Protein AF-X6K241-F1 (afdb_monomer)

Solvent-accessible surface area (backbone atoms only — not comparable to full-atom values): 13324 Å² total; per-residue (Å²): 87,61,68,58,35,53,50,29,40,76,67,72,74,45,87,64,52,50,67,56,51,49,54,49,55,46,63,34,21,70,58,50,37,53,53,50,51,60,72,64,66,75,78,93,76,79,52,72,82,76,66,56,39,31,44,49,51,72,45,79,40,79,59,76,88,65,69,98,81,67,74,36,34,28,41,39,38,31,35,30,54,61,74,72,31,58,82,42,47,44,48,42,49,66,87,60,78,81,52,74,57,72,60,85,75,52,65,61,25,36,38,36,34,51,49,80,45,44,41,49,69,41,51,46,54,34,44,76,52,43,23,44,80,48,54,40,84,51,83,84,66,51,57,45,18,35,93,87,68,46,83,42,61,62,54,63,50,54,71,67,51,83,54,62,65,42,75,45,74,31,23,35,51,42,98,71,76,77,55,41,85,45,74,46,76,37,62,57,64,54,71,70,58,43,52,51,52,52,52,52,53,64,59,54,59,77,77,53,98,66,92,76,71,89,71,71,79,80,63,67,85,61,75,67,53,120

Sequence (226 aa):
MRGVVAWAAASGIADISDVALLGRLRNAGPWLQQLIGHLLKREDAGLAKGRLIRILDATAVAKAGAYENNGPWRMHCAFELEREQFDFLEITDQSEAELIDRVPVVPGEIRIGDRAYLQAERIAKVMAQGGDVVVRASWKNARWLDANGRAFDLIGYLANCREEVCETPARLALKKGEPVNMRLIALRKSEAAAQEARRKISQGQGQQGSTADADCGRLRPACDLA

pLDDT: mean 80.89, std 19.18, range [27.7, 97.25]

Mean predicted aligned error: 10.54 Å

Structure (mmCIF, N/CA/C/O backbone):
data_AF-X6K241-F1
#
_entry.id   AF-X6K241-F1
#
loop_
_atom_site.group_PDB
_atom_site.id
_atom_site.type_symbol
_atom_site.label_atom_id
_atom_site.label_alt_id
_atom_site.label_comp_id
_atom_site.label_asym_id
_atom_site.label_entity_id
_atom_site.label_seq_id
_atom_site.pdbx_PDB_ins_code
_atom_site.Cartn_x
_atom_site.Cartn_y
_atom_site.Cartn_z
_atom_site.occupancy
_atom_site.B_iso_or_equiv
_atom_site.auth_seq_id
_atom_site.auth_comp_id
_atom_site.auth_asym_id
_atom_site.auth_atom_id
_atom_site.pdbx_PDB_model_num
ATOM 1 N N . MET A 1 1 ? 23.756 4.828 -16.640 1.00 80.19 1 MET A N 1
ATOM 2 C CA . MET A 1 1 ? 23.269 4.136 -17.860 1.00 80.19 1 MET A CA 1
ATOM 3 C C . MET A 1 1 ? 24.312 4.106 -18.972 1.00 80.19 1 MET A C 1
ATOM 5 O O . MET A 1 1 ? 24.668 3.007 -19.363 1.00 80.19 1 MET A O 1
ATOM 9 N N . ARG A 1 2 ? 24.872 5.242 -19.426 1.00 82.88 2 ARG A N 1
ATOM 10 C CA . ARG A 1 2 ? 25.902 5.268 -20.494 1.00 82.88 2 ARG A CA 1
ATOM 11 C C . ARG A 1 2 ? 27.091 4.329 -20.263 1.00 82.88 2 ARG A C 1
ATOM 13 O O . ARG A 1 2 ? 27.443 3.579 -21.160 1.00 82.88 2 ARG A O 1
ATOM 20 N N . GLY A 1 3 ? 27.652 4.313 -19.050 1.00 85.38 3 GLY A N 1
ATOM 21 C CA . GLY A 1 3 ? 28.747 3.393 -18.710 1.00 85.38 3 GLY A CA 1
ATOM 22 C C . GLY A 1 3 ? 28.365 1.911 -18.826 1.00 85.38 3 GLY A C 1
ATOM 23 O O . GLY A 1 3 ? 29.156 1.120 -19.318 1.00 85.38 3 GLY A O 1
ATOM 24 N N . VAL A 1 4 ? 27.132 1.546 -18.450 1.00 86.94 4 VAL A N 1
ATOM 25 C CA . VAL A 1 4 ? 26.622 0.164 -18.554 1.00 86.94 4 VAL A CA 1
ATOM 26 C C . VAL A 1 4 ? 26.471 -0.252 -20.015 1.00 86.94 4 VAL A C 1
ATOM 28 O O . VAL A 1 4 ? 26.870 -1.350 -20.378 1.00 86.94 4 VAL A O 1
ATOM 31 N N . VAL A 1 5 ? 25.936 0.638 -20.855 1.00 90.81 5 VAL A N 1
ATOM 32 C CA . VAL A 1 5 ? 25.814 0.407 -22.301 1.00 90.81 5 VAL A CA 1
ATOM 33 C C . VAL A 1 5 ? 27.185 0.242 -22.955 1.00 90.81 5 VAL A C 1
ATOM 35 O O . VAL A 1 5 ? 27.399 -0.725 -23.677 1.00 90.81 5 VAL A O 1
ATOM 38 N N . ALA A 1 6 ? 28.127 1.146 -22.668 1.00 89.62 6 ALA A N 1
ATOM 39 C CA . ALA A 1 6 ? 29.477 1.078 -23.224 1.00 89.62 6 ALA A CA 1
ATOM 40 C C . ALA A 1 6 ? 30.195 -0.216 -22.813 1.00 89.62 6 ALA A C 1
ATOM 42 O O . ALA A 1 6 ? 30.820 -0.870 -23.645 1.00 89.62 6 ALA A O 1
ATOM 43 N N . TRP A 1 7 ? 30.058 -0.617 -21.546 1.00 91.44 7 TRP A N 1
ATOM 44 C CA . TRP A 1 7 ? 30.595 -1.882 -21.052 1.00 91.44 7 TRP A CA 1
ATOM 45 C C . TRP A 1 7 ? 29.944 -3.099 -21.724 1.00 91.44 7 TRP A C 1
ATOM 47 O O . TRP A 1 7 ? 30.657 -4.016 -22.131 1.00 91.44 7 TRP A O 1
ATOM 57 N N . ALA A 1 8 ? 28.615 -3.108 -21.880 1.00 92.06 8 ALA A N 1
ATOM 58 C CA . ALA A 1 8 ? 27.892 -4.208 -22.519 1.00 92.06 8 ALA A CA 1
ATOM 59 C C . ALA A 1 8 ? 28.285 -4.379 -23.994 1.00 92.06 8 ALA A C 1
ATOM 61 O O . ALA A 1 8 ? 28.465 -5.514 -24.438 1.00 92.06 8 ALA A O 1
ATOM 62 N N . ALA A 1 9 ? 28.483 -3.271 -24.718 1.00 93.31 9 ALA A N 1
ATOM 63 C CA . ALA A 1 9 ? 28.948 -3.284 -26.102 1.00 93.31 9 ALA A CA 1
ATOM 64 C C . ALA A 1 9 ? 30.397 -3.784 -26.200 1.00 93.31 9 ALA A C 1
ATOM 66 O O . ALA A 1 9 ? 30.681 -4.706 -26.961 1.00 93.31 9 ALA A O 1
ATOM 67 N N . ALA A 1 10 ? 31.303 -3.249 -25.370 1.00 94.19 10 ALA A N 1
ATOM 68 C CA . ALA A 1 10 ? 32.701 -3.685 -25.322 1.00 94.19 10 ALA A CA 1
ATOM 69 C C . ALA A 1 10 ? 32.856 -5.163 -24.918 1.00 94.19 10 ALA A C 1
ATOM 71 O O . ALA A 1 10 ? 33.789 -5.828 -25.358 1.00 94.19 10 ALA A O 1
ATOM 72 N N . SER A 1 11 ? 31.931 -5.683 -24.107 1.00 95.12 11 SER A N 1
ATOM 73 C CA . SER A 1 11 ? 31.907 -7.088 -23.675 1.00 95.12 11 SER A CA 1
ATOM 74 C C . SER A 1 11 ? 31.166 -8.015 -24.648 1.00 95.12 11 SER A C 1
ATOM 76 O O . SER A 1 11 ? 31.042 -9.204 -24.365 1.00 95.12 11 SER A O 1
ATOM 78 N N . GLY A 1 12 ? 30.628 -7.499 -25.761 1.00 94.62 12 GLY A N 1
ATOM 79 C CA . GLY A 1 12 ? 29.867 -8.289 -26.737 1.00 94.62 12 GLY A CA 1
ATOM 80 C C . GLY A 1 12 ? 28.521 -8.821 -26.225 1.00 94.62 12 GLY A C 1
ATOM 81 O O . GLY A 1 12 ? 27.966 -9.739 -26.820 1.00 94.62 12 GLY A O 1
ATOM 82 N N . ILE A 1 13 ? 27.991 -8.271 -25.126 1.00 94.44 13 ILE A N 1
ATOM 83 C CA . ILE A 1 13 ? 26.728 -8.711 -24.509 1.00 94.44 13 ILE A CA 1
ATOM 84 C C . ILE A 1 13 ? 25.530 -8.121 -25.257 1.00 94.44 13 ILE A C 1
ATOM 86 O O . ILE A 1 13 ? 24.561 -8.824 -25.537 1.00 94.44 13 ILE A O 1
ATOM 90 N N . ALA A 1 14 ? 25.568 -6.816 -25.538 1.00 93.06 14 ALA A N 1
ATOM 91 C CA . ALA A 1 14 ? 24.508 -6.108 -26.249 1.00 93.06 14 ALA A CA 1
ATOM 92 C C . ALA A 1 14 ? 25.003 -4.757 -26.781 1.00 93.06 14 ALA A C 1
ATOM 94 O O . ALA A 1 14 ? 25.754 -4.066 -26.097 1.00 93.06 14 ALA A O 1
ATOM 95 N N . ASP A 1 15 ? 24.493 -4.350 -27.943 1.00 94.56 15 ASP A N 1
ATOM 96 C CA . ASP A 1 15 ? 24.642 -2.997 -28.489 1.00 94.56 15 ASP A CA 1
ATOM 97 C C . ASP A 1 15 ? 23.266 -2.310 -28.515 1.00 94.56 15 ASP A C 1
ATOM 99 O O . ASP A 1 15 ? 22.399 -2.635 -29.328 1.00 94.56 15 ASP A O 1
ATOM 103 N N . ILE A 1 16 ? 23.010 -1.443 -27.531 1.00 94.25 16 ILE A N 1
ATOM 104 C CA . ILE A 1 16 ? 21.721 -0.762 -27.322 1.00 94.25 16 ILE A CA 1
ATOM 105 C C . ILE A 1 16 ? 21.952 0.668 -26.840 1.00 94.25 16 ILE A C 1
ATOM 107 O O . ILE A 1 16 ? 22.920 0.932 -26.144 1.00 94.25 16 ILE A O 1
ATOM 111 N N . SER A 1 17 ? 21.040 1.599 -27.122 1.00 92.88 17 SER A N 1
ATOM 112 C CA . SER A 1 17 ? 21.152 2.963 -26.583 1.00 92.88 17 SER A CA 1
ATOM 113 C C . SER A 1 17 ? 20.865 3.030 -25.075 1.00 92.88 17 SER A C 1
ATOM 115 O O . SER A 1 17 ? 20.200 2.164 -24.499 1.00 92.88 17 SER A O 1
ATOM 117 N N . ASP A 1 18 ? 21.321 4.100 -24.417 1.00 87.75 18 ASP A N 1
ATOM 118 C CA . ASP A 1 18 ? 21.024 4.359 -23.001 1.00 87.75 18 ASP A CA 1
ATOM 119 C C . ASP A 1 18 ? 19.521 4.555 -22.741 1.00 87.75 18 ASP A C 1
ATOM 121 O O . ASP A 1 18 ? 19.009 4.073 -21.727 1.00 87.75 18 ASP A O 1
ATOM 125 N N . VAL A 1 19 ? 18.801 5.177 -23.679 1.00 90.56 19 VAL A N 1
ATOM 126 C CA . VAL A 1 19 ? 17.334 5.300 -23.662 1.00 90.56 19 VAL A CA 1
ATOM 127 C C . VAL A 1 19 ? 16.657 3.933 -23.796 1.00 90.56 19 VAL A C 1
ATOM 129 O O . VAL A 1 19 ? 15.720 3.643 -23.052 1.00 90.56 19 VAL A O 1
ATOM 132 N N . ALA A 1 20 ? 17.143 3.062 -24.687 1.00 92.12 20 ALA A N 1
ATOM 133 C CA . ALA A 1 20 ? 16.598 1.713 -24.842 1.00 92.12 20 ALA A CA 1
ATOM 134 C C . ALA A 1 20 ? 16.826 0.860 -23.584 1.00 92.12 20 ALA A C 1
ATOM 136 O O . ALA A 1 20 ? 15.911 0.163 -23.139 1.00 92.12 20 ALA A O 1
ATOM 137 N N . LEU A 1 21 ? 18.010 0.951 -22.966 1.00 90.56 21 LEU A N 1
ATOM 138 C CA . LEU A 1 21 ? 18.295 0.278 -21.697 1.00 90.56 21 LEU A CA 1
ATOM 139 C C . LEU A 1 21 ? 17.394 0.799 -20.568 1.00 90.56 21 LEU A C 1
ATOM 141 O O . LEU A 1 21 ? 16.869 0.003 -19.792 1.00 90.56 21 LEU A O 1
ATOM 145 N N . LEU A 1 22 ? 17.180 2.116 -20.481 1.00 88.44 22 LEU A N 1
ATOM 146 C CA . LEU A 1 22 ? 16.265 2.705 -19.500 1.00 88.44 22 LEU A CA 1
ATOM 147 C C . LEU A 1 22 ? 14.825 2.217 -19.699 1.00 88.44 22 LEU A C 1
ATOM 149 O O . LEU A 1 22 ? 14.163 1.855 -18.726 1.00 88.44 22 LEU A O 1
ATOM 153 N N . GLY A 1 23 ? 14.355 2.177 -20.947 1.00 89.88 23 GLY A N 1
ATOM 154 C CA . GLY A 1 23 ? 13.045 1.629 -21.289 1.00 89.88 23 GLY A CA 1
ATOM 155 C C . GLY A 1 23 ? 12.907 0.175 -20.841 1.00 89.88 23 GLY A C 1
ATOM 156 O O . GLY A 1 23 ? 11.916 -0.177 -20.208 1.00 89.88 23 GLY A O 1
ATOM 157 N N . ARG A 1 24 ? 13.923 -0.661 -21.083 1.00 91.81 24 ARG A N 1
ATOM 158 C CA . ARG A 1 24 ? 13.931 -2.057 -20.615 1.00 91.81 24 ARG A CA 1
ATOM 159 C C . ARG A 1 24 ? 13.927 -2.164 -19.093 1.00 91.81 24 ARG A C 1
ATOM 161 O O . ARG A 1 24 ? 13.157 -2.953 -18.567 1.00 91.81 24 ARG A O 1
ATOM 168 N N . LEU A 1 25 ? 14.725 -1.354 -18.392 1.00 89.25 25 LEU A N 1
ATOM 169 C CA . LEU A 1 25 ? 14.770 -1.346 -16.926 1.00 89.25 25 LEU A CA 1
ATOM 170 C C . LEU A 1 25 ? 13.404 -0.994 -16.321 1.00 89.25 25 LEU A C 1
ATOM 172 O O . LEU A 1 25 ? 12.926 -1.705 -15.445 1.00 89.25 25 LEU A O 1
ATOM 176 N N . ARG A 1 26 ? 12.748 0.062 -16.816 1.00 87.88 26 ARG A N 1
ATOM 177 C CA . ARG A 1 26 ? 11.410 0.467 -16.342 1.00 87.88 26 ARG A CA 1
ATOM 178 C C . ARG A 1 26 ? 10.346 -0.609 -16.577 1.00 87.88 26 ARG A C 1
ATOM 180 O O . ARG A 1 26 ? 9.418 -0.723 -15.790 1.00 87.88 26 ARG A O 1
ATOM 187 N N . ASN A 1 27 ? 10.516 -1.426 -17.616 1.00 90.50 27 ASN A N 1
ATOM 188 C CA . ASN A 1 27 ? 9.618 -2.532 -17.951 1.00 90.50 27 ASN A CA 1
ATOM 189 C C . ASN A 1 27 ? 10.115 -3.899 -17.441 1.00 90.50 27 ASN A C 1
ATOM 191 O O . ASN A 1 27 ? 9.561 -4.931 -17.813 1.00 90.50 27 ASN A O 1
ATOM 195 N N . ALA A 1 28 ? 11.149 -3.936 -16.593 1.00 91.06 28 ALA A N 1
ATOM 196 C CA . ALA A 1 28 ? 11.727 -5.186 -16.101 1.00 91.06 28 ALA A CA 1
ATOM 197 C C . ALA A 1 28 ? 10.892 -5.855 -14.996 1.00 91.06 28 ALA A C 1
ATOM 199 O O . ALA A 1 28 ? 11.215 -6.972 -14.604 1.00 91.06 28 ALA A O 1
ATOM 200 N N . GLY A 1 29 ? 9.832 -5.204 -14.501 1.00 88.56 29 GLY A N 1
ATOM 201 C CA . GLY A 1 29 ? 8.986 -5.685 -13.403 1.00 88.56 29 GLY A CA 1
ATOM 202 C C . GLY A 1 29 ? 8.527 -7.141 -13.554 1.00 88.56 29 GLY A C 1
ATOM 203 O O . GLY A 1 29 ? 8.900 -7.965 -12.718 1.00 88.56 29 GLY A O 1
ATOM 204 N N . PRO A 1 30 ? 7.817 -7.504 -14.641 1.00 89.06 30 PRO A N 1
ATOM 205 C CA . PRO A 1 30 ? 7.387 -8.885 -14.871 1.00 89.06 30 PRO A CA 1
ATOM 206 C C . PRO A 1 30 ? 8.548 -9.886 -14.946 1.00 89.06 30 PRO A C 1
ATOM 208 O O . PRO A 1 30 ? 8.436 -11.008 -14.463 1.00 89.06 30 PRO A O 1
ATOM 211 N N . TRP A 1 31 ? 9.689 -9.491 -15.520 1.00 91.50 31 TRP A N 1
ATOM 212 C CA . TRP A 1 31 ? 10.869 -10.357 -15.588 1.00 91.50 31 TRP A CA 1
ATOM 213 C C . TRP A 1 31 ? 11.500 -10.579 -14.204 1.00 91.50 31 TRP A C 1
ATOM 215 O O . TRP A 1 31 ? 11.816 -11.714 -13.850 1.00 91.50 31 TRP A O 1
ATOM 225 N N . LEU A 1 32 ? 11.628 -9.524 -13.393 1.00 90.31 32 LEU A N 1
ATOM 226 C CA . LEU A 1 32 ? 12.114 -9.620 -12.014 1.00 90.31 32 LEU A CA 1
ATOM 227 C C . LEU A 1 32 ? 11.189 -10.467 -11.146 1.00 90.31 32 LEU A C 1
ATOM 229 O O . LEU A 1 32 ? 11.672 -11.251 -10.335 1.00 90.31 32 LEU A O 1
ATOM 233 N N . GLN A 1 33 ? 9.879 -10.348 -11.346 1.00 86.88 33 GLN A N 1
ATOM 234 C CA . GLN A 1 33 ? 8.880 -11.148 -10.646 1.00 86.88 33 GLN A CA 1
ATOM 235 C C . GLN A 1 33 ? 9.127 -12.644 -10.865 1.00 86.88 33 GLN A C 1
ATOM 237 O O . GLN A 1 33 ? 9.213 -13.408 -9.905 1.00 86.88 33 GLN A O 1
ATOM 242 N N . GLN A 1 34 ? 9.318 -13.046 -12.126 1.00 86.31 34 GLN A N 1
ATOM 243 C CA . GLN A 1 34 ? 9.623 -14.430 -12.496 1.00 86.31 34 GLN A CA 1
ATOM 244 C C . GLN A 1 34 ? 10.976 -14.888 -11.940 1.00 86.31 34 GLN A C 1
ATOM 246 O O . GLN A 1 34 ? 11.080 -15.991 -11.406 1.00 86.31 34 GLN A O 1
ATOM 251 N N . LEU A 1 35 ? 12.009 -14.043 -12.024 1.00 89.81 35 LEU A N 1
ATOM 252 C CA . LEU A 1 35 ? 13.339 -14.360 -11.501 1.00 89.81 35 LEU A CA 1
ATOM 253 C C . LEU A 1 35 ? 13.313 -14.577 -9.984 1.00 89.81 35 LEU A C 1
ATOM 255 O O . LEU A 1 35 ? 13.857 -15.566 -9.500 1.00 89.81 35 LEU A O 1
ATOM 259 N N . ILE A 1 36 ? 12.675 -13.673 -9.237 1.00 86.50 36 ILE A N 1
ATOM 260 C CA . ILE A 1 36 ? 12.559 -13.775 -7.779 1.00 86.50 36 ILE A CA 1
ATOM 261 C C . ILE A 1 36 ? 11.729 -15.004 -7.405 1.00 86.50 36 ILE A C 1
ATOM 263 O O . ILE A 1 36 ? 12.164 -15.775 -6.554 1.00 86.50 36 ILE A O 1
ATOM 267 N N . GLY A 1 37 ? 10.599 -15.239 -8.080 1.00 81.19 37 GLY A N 1
ATOM 268 C CA . GLY A 1 37 ? 9.798 -16.448 -7.881 1.00 81.19 37 GLY A CA 1
ATOM 269 C C . GLY A 1 37 ? 10.610 -17.728 -8.107 1.00 81.19 37 GLY A C 1
ATOM 270 O O . GLY A 1 37 ? 10.563 -18.646 -7.291 1.00 81.19 37 GLY A O 1
ATOM 271 N N . HIS A 1 38 ? 11.439 -17.764 -9.156 1.00 84.00 38 HIS A N 1
ATOM 272 C CA . HIS A 1 38 ? 12.328 -18.896 -9.417 1.00 84.00 38 HIS A CA 1
ATOM 273 C C . HIS A 1 38 ? 13.415 -19.061 -8.349 1.00 84.00 38 HIS A C 1
ATOM 275 O O . HIS A 1 38 ? 13.721 -20.189 -7.973 1.00 84.00 38 HIS A O 1
ATOM 281 N N . LEU A 1 39 ? 14.020 -17.971 -7.869 1.00 86.75 39 LEU A N 1
ATOM 282 C CA . LEU A 1 39 ? 15.076 -18.018 -6.851 1.00 86.75 39 LEU A CA 1
ATOM 283 C C . LEU A 1 39 ? 14.547 -18.430 -5.479 1.00 86.75 39 LEU A C 1
ATOM 285 O O . LEU A 1 39 ? 15.245 -19.127 -4.745 1.00 86.75 39 LEU A O 1
ATOM 289 N N . LEU A 1 40 ? 13.327 -18.012 -5.143 1.00 79.81 40 LEU A N 1
ATOM 290 C CA . LEU A 1 40 ? 12.725 -18.306 -3.851 1.00 79.81 40 LEU A CA 1
ATOM 291 C C . LEU A 1 40 ? 12.258 -19.761 -3.718 1.00 79.81 40 LEU A C 1
ATOM 293 O O . LEU A 1 40 ? 12.001 -20.141 -2.584 1.00 79.81 40 LEU A O 1
ATOM 297 N N . LYS A 1 41 ? 12.200 -20.553 -4.813 1.00 65.94 41 LYS A N 1
ATOM 298 C CA . LYS A 1 41 ? 11.864 -22.000 -4.872 1.00 65.94 41 LYS A CA 1
ATOM 299 C C . LYS A 1 41 ? 11.103 -22.497 -3.635 1.00 65.94 41 LYS A C 1
ATOM 301 O O . LYS A 1 41 ? 11.729 -23.004 -2.704 1.00 65.94 41 LYS A O 1
ATOM 306 N N . ARG A 1 42 ? 9.774 -22.375 -3.612 1.00 62.56 42 ARG A N 1
ATOM 307 C CA . ARG A 1 42 ? 8.981 -22.824 -2.456 1.00 62.56 42 ARG A CA 1
ATOM 308 C C . ARG A 1 42 ? 8.062 -23.984 -2.795 1.00 62.56 42 ARG A C 1
ATOM 310 O O . ARG A 1 42 ? 7.484 -24.038 -3.874 1.00 62.56 42 ARG A O 1
ATOM 317 N N . GLU A 1 43 ? 8.005 -24.917 -1.851 1.00 59.41 43 GLU A N 1
ATOM 318 C CA . GLU A 1 43 ? 7.080 -26.046 -1.819 1.00 59.41 43 GLU A CA 1
ATOM 319 C C . GLU A 1 43 ? 5.654 -25.533 -1.557 1.00 59.41 43 GLU A C 1
ATOM 321 O O . GLU A 1 43 ? 5.475 -24.598 -0.778 1.00 59.41 43 GLU A O 1
ATOM 326 N N . ASP A 1 44 ? 4.644 -26.164 -2.169 1.00 56.84 44 ASP A N 1
ATOM 327 C CA . ASP A 1 44 ? 3.208 -25.802 -2.129 1.00 56.84 44 ASP A CA 1
ATOM 328 C C . ASP A 1 44 ? 2.539 -25.925 -0.732 1.00 56.84 44 ASP A C 1
ATOM 330 O O . ASP A 1 44 ? 1.321 -26.097 -0.600 1.00 56.84 44 ASP A O 1
ATOM 334 N N . ALA A 1 45 ? 3.314 -25.896 0.350 1.00 55.75 45 ALA A N 1
ATOM 335 C CA . ALA A 1 45 ? 2.841 -26.196 1.688 1.00 55.75 45 ALA A CA 1
ATOM 336 C C . ALA A 1 45 ? 2.202 -24.974 2.373 1.00 55.75 45 ALA A C 1
ATOM 338 O O . ALA A 1 45 ? 2.866 -24.171 3.020 1.00 55.75 45 ALA A O 1
ATOM 339 N N . GLY A 1 46 ? 0.867 -24.931 2.317 1.00 60.94 46 GLY A N 1
ATOM 340 C CA . GLY A 1 46 ? 0.030 -24.521 3.450 1.00 60.94 46 GLY A CA 1
ATOM 341 C C . GLY A 1 46 ? 0.015 -23.035 3.798 1.00 60.94 46 GLY A C 1
ATOM 342 O O . GLY A 1 46 ? 0.275 -22.676 4.944 1.00 60.94 46 GLY A O 1
ATOM 343 N N . LEU A 1 47 ? -0.361 -22.183 2.847 1.00 63.06 47 LEU A N 1
ATOM 344 C CA . LEU A 1 47 ? -0.564 -20.757 3.103 1.00 63.06 47 LEU A CA 1
ATOM 345 C C . LEU A 1 47 ? -2.015 -20.428 3.469 1.00 63.06 47 LEU A C 1
ATOM 347 O O . LEU A 1 47 ? -2.931 -21.240 3.304 1.00 63.06 47 LEU A O 1
ATOM 351 N N . ALA A 1 48 ? -2.203 -19.234 4.038 1.00 61.22 48 ALA A N 1
ATOM 352 C CA . ALA A 1 48 ? -3.496 -18.734 4.481 1.00 61.22 48 ALA A CA 1
ATOM 353 C C . ALA A 1 48 ? -4.501 -18.757 3.320 1.00 61.22 48 ALA A C 1
ATOM 355 O O . ALA A 1 48 ? -4.408 -17.965 2.389 1.00 61.22 48 ALA A O 1
ATOM 356 N N . LYS A 1 49 ? -5.472 -19.671 3.390 1.00 73.88 49 LYS A N 1
ATOM 357 C CA . LYS A 1 49 ? -6.578 -19.742 2.433 1.00 73.88 49 LYS A CA 1
ATOM 358 C C . LYS A 1 49 ? -7.600 -18.664 2.769 1.00 73.88 49 LYS A C 1
ATOM 360 O O . LYS A 1 49 ? -7.994 -18.537 3.930 1.00 73.88 49 LYS A O 1
ATOM 365 N N . GLY A 1 50 ? -8.070 -17.924 1.770 1.00 84.44 50 GLY A N 1
ATOM 366 C CA . GLY A 1 50 ? -9.122 -16.934 1.973 1.00 84.44 50 GLY A CA 1
ATOM 367 C C . GLY A 1 50 ? -9.061 -15.789 0.977 1.00 84.44 50 GLY A C 1
ATOM 368 O O . GLY A 1 50 ? -8.969 -15.997 -0.227 1.00 84.44 50 GLY A O 1
ATOM 369 N N . ARG A 1 51 ? -9.182 -14.563 1.487 1.00 91.06 51 ARG A N 1
ATOM 370 C CA . ARG A 1 51 ? -9.066 -13.353 0.668 1.00 91.06 51 ARG A CA 1
ATOM 371 C C . ARG A 1 51 ? -7.612 -13.148 0.248 1.00 91.06 51 ARG A C 1
ATOM 373 O O . ARG A 1 51 ? -6.714 -13.397 1.046 1.00 91.06 51 ARG A O 1
ATOM 380 N N . LEU A 1 52 ? -7.401 -12.607 -0.952 1.00 92.62 52 LEU A N 1
ATOM 381 C CA . LEU A 1 52 ? -6.087 -12.163 -1.415 1.00 92.62 52 LEU A CA 1
ATOM 382 C C . LEU A 1 52 ? -5.512 -11.128 -0.436 1.00 92.62 52 LEU A C 1
ATOM 384 O O . LEU A 1 52 ? -6.101 -10.062 -0.260 1.00 92.62 52 LEU A O 1
ATOM 388 N N . ILE A 1 53 ? -4.369 -11.426 0.188 1.00 94.31 53 ILE A N 1
ATOM 389 C CA . ILE A 1 53 ? -3.644 -10.484 1.050 1.00 94.31 53 ILE A CA 1
ATOM 390 C C . ILE A 1 53 ? -2.338 -10.092 0.365 1.00 94.31 53 ILE A C 1
ATOM 392 O O . ILE A 1 53 ? -1.534 -10.961 0.025 1.00 94.31 53 ILE A O 1
ATOM 396 N N . ARG A 1 54 ? -2.114 -8.784 0.206 1.00 94.75 54 ARG A N 1
ATOM 397 C CA . ARG A 1 54 ? -0.901 -8.231 -0.403 1.00 94.75 54 ARG A CA 1
ATOM 398 C C . ARG A 1 54 ? -0.187 -7.277 0.535 1.00 94.75 54 ARG A C 1
ATOM 400 O O . ARG A 1 54 ? -0.782 -6.312 1.008 1.00 94.75 54 ARG A O 1
ATOM 407 N N . ILE A 1 55 ? 1.093 -7.530 0.782 1.00 95.12 55 ILE A N 1
ATOM 408 C CA . ILE A 1 55 ? 1.970 -6.622 1.522 1.00 95.12 55 ILE A CA 1
ATOM 409 C C . ILE A 1 55 ? 2.622 -5.676 0.521 1.00 95.12 55 ILE A C 1
ATOM 411 O O . ILE A 1 55 ? 3.248 -6.127 -0.437 1.00 95.12 55 ILE A O 1
ATOM 415 N N . LEU A 1 56 ? 2.460 -4.376 0.739 1.00 95.62 56 LEU A N 1
ATOM 416 C CA . LEU A 1 56 ? 3.054 -3.335 -0.084 1.00 95.62 56 LEU A CA 1
ATOM 417 C C . LEU A 1 56 ? 4.329 -2.815 0.561 1.00 95.62 56 LEU A C 1
ATOM 419 O O . LEU A 1 56 ? 4.338 -2.464 1.743 1.00 95.62 56 LEU A O 1
ATOM 423 N N . ASP A 1 57 ? 5.380 -2.722 -0.241 1.00 92.69 57 ASP A N 1
ATOM 424 C CA . ASP A 1 57 ? 6.651 -2.142 0.165 1.00 92.69 57 ASP A CA 1
ATOM 425 C C . ASP A 1 57 ? 7.298 -1.403 -1.011 1.00 92.69 57 ASP A C 1
ATOM 427 O O . ASP A 1 57 ? 6.936 -1.577 -2.181 1.00 92.69 57 ASP A O 1
ATOM 431 N N . ALA A 1 58 ? 8.237 -0.524 -0.692 1.00 90.62 58 ALA A N 1
ATOM 432 C CA . ALA A 1 58 ? 9.063 0.129 -1.683 1.00 90.62 58 ALA A CA 1
ATOM 433 C C . ALA A 1 58 ? 10.485 0.281 -1.157 1.00 90.62 58 ALA A C 1
ATOM 435 O O . ALA A 1 58 ? 10.718 0.700 -0.026 1.00 90.62 58 ALA A O 1
ATOM 436 N N . THR A 1 59 ? 11.461 -0.026 -2.005 1.00 87.81 59 THR A N 1
ATOM 437 C CA . THR A 1 59 ? 12.872 0.025 -1.625 1.00 87.81 59 THR A CA 1
ATOM 438 C C . THR A 1 59 ? 13.681 0.903 -2.567 1.00 87.81 59 THR A C 1
ATOM 440 O O . THR A 1 59 ? 13.476 0.912 -3.785 1.00 87.81 59 THR A O 1
ATOM 443 N N . ALA A 1 60 ? 14.607 1.670 -1.993 1.00 87.44 60 ALA A N 1
ATOM 444 C CA . ALA A 1 60 ? 15.529 2.508 -2.740 1.00 87.44 60 ALA A CA 1
ATOM 445 C C . ALA A 1 60 ? 16.734 1.678 -3.201 1.00 87.44 60 ALA A C 1
ATOM 447 O O . ALA A 1 60 ? 17.467 1.109 -2.395 1.00 87.44 60 ALA A O 1
ATOM 448 N N . VAL A 1 61 ? 16.972 1.654 -4.509 1.00 84.69 61 VAL A N 1
ATOM 449 C CA . VAL A 1 61 ? 18.083 0.944 -5.143 1.00 84.69 61 VAL A CA 1
ATOM 450 C C . VAL A 1 61 ? 19.080 1.966 -5.682 1.00 84.69 61 VAL A C 1
ATOM 452 O O . VAL A 1 61 ? 18.733 2.862 -6.456 1.00 84.69 61 VAL A O 1
ATOM 455 N N . ALA A 1 62 ? 20.343 1.851 -5.277 1.00 81.00 62 ALA A N 1
ATOM 456 C CA . ALA A 1 62 ? 21.392 2.757 -5.732 1.00 81.00 62 ALA A CA 1
ATOM 457 C C . ALA A 1 62 ? 21.588 2.679 -7.258 1.00 81.00 62 ALA A C 1
ATOM 459 O O . ALA A 1 62 ? 21.554 1.605 -7.863 1.00 81.00 62 ALA A O 1
ATOM 460 N N . LYS A 1 63 ? 21.834 3.827 -7.899 1.00 77.00 63 LYS A N 1
ATOM 461 C CA . LYS A 1 63 ? 22.183 3.882 -9.324 1.00 77.00 63 LYS A CA 1
ATOM 462 C C . LYS A 1 63 ? 23.668 3.552 -9.493 1.00 77.00 63 LYS A C 1
ATOM 464 O O . LYS A 1 63 ? 24.520 4.321 -9.057 1.00 77.00 63 LYS A O 1
ATOM 469 N N . ALA A 1 64 ? 23.991 2.439 -10.153 1.00 66.25 64 ALA A N 1
ATOM 470 C CA . ALA A 1 64 ? 25.379 2.094 -10.462 1.00 66.25 64 ALA A CA 1
ATOM 471 C C . ALA A 1 64 ? 26.018 3.137 -11.410 1.00 66.25 64 ALA A C 1
ATOM 473 O O . ALA A 1 64 ? 25.468 3.442 -12.476 1.00 66.25 64 ALA A O 1
ATOM 474 N N . GLY A 1 65 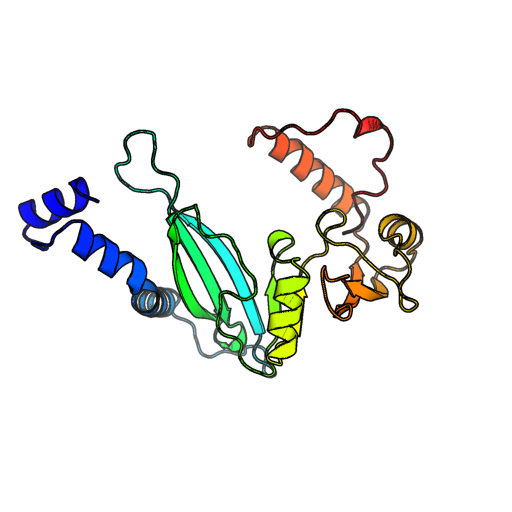? 27.183 3.674 -11.020 1.00 59.78 65 GLY A N 1
ATOM 475 C CA . GLY A 1 65 ? 27.996 4.601 -11.822 1.00 59.78 65 GLY A CA 1
ATOM 476 C C . GLY A 1 65 ? 27.543 6.069 -11.827 1.00 59.78 65 GLY A C 1
ATOM 477 O O . GLY A 1 65 ? 27.714 6.747 -12.841 1.00 59.78 65 GLY A O 1
ATOM 478 N N . ALA A 1 66 ? 26.923 6.566 -10.754 1.00 49.41 66 ALA A N 1
ATOM 479 C CA . ALA A 1 66 ? 26.455 7.949 -10.689 1.00 49.41 66 ALA A CA 1
ATOM 480 C C . ALA A 1 66 ? 27.563 8.930 -10.253 1.00 49.41 66 ALA A C 1
ATOM 482 O O . ALA A 1 66 ? 28.021 8.892 -9.116 1.00 49.41 66 ALA A O 1
ATOM 483 N N . TYR A 1 67 ? 27.923 9.853 -11.153 1.00 49.25 67 TYR A N 1
ATOM 484 C CA . TYR A 1 67 ? 28.377 11.193 -10.767 1.00 49.25 67 TYR A CA 1
ATOM 485 C C . TYR A 1 67 ? 27.275 11.867 -9.919 1.00 49.25 67 TYR A C 1
ATOM 487 O O . TYR A 1 67 ? 26.087 11.627 -10.143 1.00 49.25 67 TYR A O 1
ATOM 495 N N . GLU A 1 68 ? 27.687 12.697 -8.965 1.00 50.91 68 GLU A N 1
ATOM 496 C CA . GLU A 1 68 ? 27.054 13.069 -7.682 1.00 50.91 68 GLU A CA 1
ATOM 497 C C . GLU A 1 68 ? 25.588 13.577 -7.637 1.00 50.91 68 GLU A C 1
ATOM 499 O O . GLU A 1 68 ? 25.123 13.908 -6.555 1.00 50.91 68 GLU A O 1
ATOM 504 N N . ASN A 1 69 ? 24.797 13.601 -8.718 1.00 55.12 69 ASN A N 1
ATOM 505 C CA . ASN A 1 69 ? 23.506 14.323 -8.735 1.00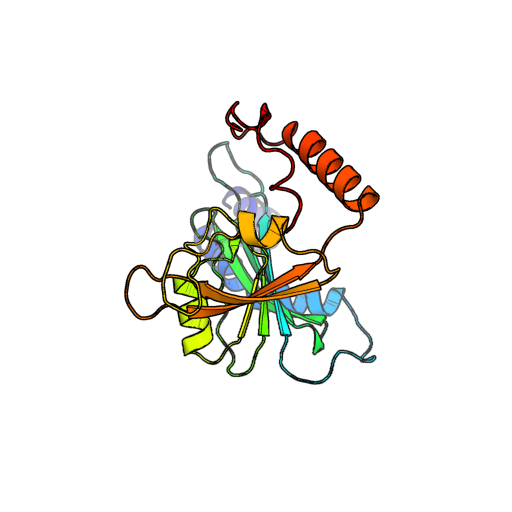 55.12 69 ASN A CA 1
ATOM 506 C C . ASN A 1 69 ? 22.267 13.553 -9.228 1.00 55.12 69 ASN A C 1
ATOM 508 O O . ASN A 1 69 ? 21.249 14.167 -9.542 1.00 55.12 69 ASN A O 1
ATOM 512 N N . ASN A 1 70 ? 22.285 12.219 -9.267 1.00 65.56 70 ASN A N 1
ATOM 513 C CA . ASN A 1 70 ? 21.098 11.441 -9.641 1.00 65.56 70 ASN A CA 1
ATOM 514 C C . ASN A 1 70 ? 20.645 10.559 -8.473 1.00 65.56 70 A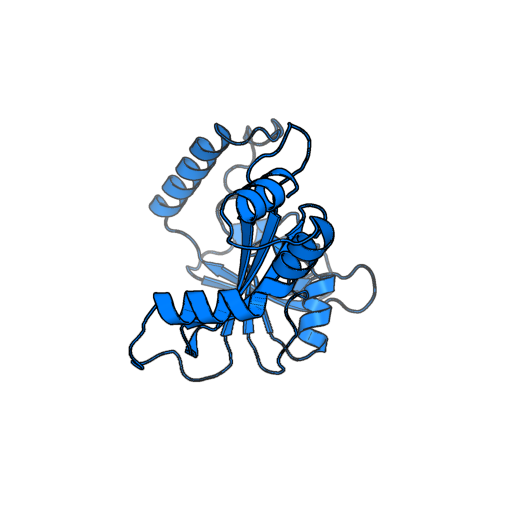SN A C 1
ATOM 516 O O . ASN A 1 70 ? 21.291 9.557 -8.180 1.00 65.56 70 ASN A O 1
ATOM 520 N N . GLY A 1 71 ? 19.528 10.920 -7.829 1.00 74.56 71 GLY A N 1
ATOM 521 C CA . GLY A 1 71 ? 18.950 10.158 -6.713 1.00 74.56 71 GLY A CA 1
ATOM 522 C C . GLY A 1 71 ? 18.613 8.698 -7.064 1.00 74.56 71 GLY A C 1
ATOM 523 O O . GLY A 1 71 ? 18.723 8.297 -8.226 1.00 74.56 71 GLY A O 1
ATOM 524 N N . PRO A 1 72 ? 18.242 7.871 -6.074 1.00 85.81 72 PRO A N 1
ATOM 525 C CA . PRO A 1 72 ? 18.136 6.422 -6.244 1.00 85.81 72 PRO A CA 1
ATOM 526 C C . PRO A 1 72 ? 17.020 6.008 -7.219 1.00 85.81 72 PRO A C 1
ATOM 528 O O . PRO A 1 72 ? 16.099 6.770 -7.518 1.00 85.81 72 PRO A O 1
ATOM 531 N N . TRP A 1 73 ? 17.105 4.780 -7.732 1.00 86.62 73 TRP A N 1
ATOM 532 C CA . TRP A 1 73 ? 15.925 4.084 -8.246 1.00 86.62 73 TRP A CA 1
ATOM 533 C C . TRP A 1 73 ? 15.022 3.703 -7.070 1.00 86.62 73 TRP A C 1
ATOM 535 O O . TRP A 1 73 ? 15.503 3.504 -5.957 1.00 86.62 73 TRP A O 1
ATOM 545 N N . ARG A 1 74 ? 13.724 3.571 -7.312 1.00 90.06 74 ARG A N 1
ATOM 546 C CA . ARG A 1 74 ? 12.760 3.045 -6.351 1.00 90.06 74 ARG A CA 1
ATOM 547 C C . ARG A 1 74 ? 12.065 1.846 -6.979 1.00 90.06 74 ARG A C 1
ATOM 549 O O . ARG A 1 74 ? 11.555 1.941 -8.092 1.00 90.06 74 ARG A O 1
ATOM 556 N N . MET A 1 75 ? 12.089 0.721 -6.282 1.00 91.19 75 MET A N 1
ATOM 557 C CA . MET A 1 75 ? 11.360 -0.482 -6.660 1.00 91.19 75 MET A CA 1
ATOM 558 C C . MET A 1 75 ? 10.132 -0.585 -5.764 1.00 91.19 75 MET A C 1
ATOM 560 O O . MET A 1 75 ? 10.284 -0.712 -4.554 1.00 91.19 75 MET A O 1
ATOM 564 N N . HIS A 1 76 ? 8.945 -0.511 -6.357 1.00 93.38 76 HIS A N 1
ATOM 565 C CA . HIS A 1 76 ? 7.662 -0.693 -5.678 1.00 93.38 76 HIS A CA 1
ATOM 566 C C . HIS A 1 76 ? 7.215 -2.130 -5.874 1.00 93.38 76 HIS A C 1
ATOM 568 O O . HIS A 1 76 ? 7.264 -2.637 -6.998 1.00 93.38 76 HIS A O 1
ATOM 574 N N . CYS A 1 77 ? 6.775 -2.779 -4.806 1.00 93.88 77 CYS A N 1
ATOM 575 C CA . CYS A 1 77 ? 6.413 -4.182 -4.849 1.00 93.88 77 CYS A CA 1
ATOM 576 C C . CYS A 1 77 ? 5.115 -4.471 -4.090 1.00 93.88 77 CYS A C 1
ATOM 578 O O . CYS A 1 77 ? 4.784 -3.818 -3.099 1.00 93.88 77 CYS A O 1
ATOM 580 N N . ALA A 1 78 ? 4.385 -5.472 -4.579 1.00 94.75 78 ALA A N 1
ATOM 581 C CA . ALA A 1 78 ? 3.324 -6.132 -3.834 1.00 94.75 78 ALA A CA 1
ATOM 582 C C . ALA A 1 78 ? 3.667 -7.610 -3.695 1.00 94.75 78 ALA A C 1
ATOM 584 O O . ALA A 1 78 ? 4.013 -8.269 -4.677 1.00 94.75 78 ALA A O 1
ATOM 585 N N . PHE A 1 79 ? 3.614 -8.096 -2.462 1.00 92.06 79 PHE A N 1
ATOM 586 C CA . PHE A 1 79 ? 3.877 -9.480 -2.112 1.00 92.06 79 PHE A CA 1
ATOM 587 C C . PHE A 1 79 ? 2.568 -10.160 -1.714 1.00 92.06 79 PHE A C 1
ATOM 589 O O . PHE A 1 79 ? 1.971 -9.822 -0.690 1.00 92.06 79 PHE A O 1
ATOM 596 N N . GLU A 1 80 ? 2.119 -11.099 -2.537 1.00 90.12 80 GLU A N 1
ATOM 597 C CA . GLU A 1 80 ? 0.943 -11.933 -2.317 1.00 90.12 80 GLU A CA 1
ATOM 598 C C . GLU A 1 80 ? 1.263 -13.018 -1.287 1.00 90.12 80 GLU A C 1
ATOM 600 O O . GLU A 1 80 ? 2.111 -13.879 -1.519 1.00 90.12 80 GLU A O 1
ATOM 605 N N . LEU A 1 81 ? 0.562 -12.999 -0.150 1.00 88.19 81 LEU A N 1
ATOM 606 C CA . LEU A 1 81 ? 0.827 -13.930 0.947 1.00 88.19 81 LEU A CA 1
ATOM 607 C C . LEU A 1 81 ? 0.429 -15.372 0.634 1.00 88.19 81 LEU A C 1
ATOM 609 O O . LEU A 1 81 ? 1.140 -16.275 1.047 1.00 88.19 81 LEU A O 1
ATOM 613 N N . GLU A 1 82 ? -0.677 -15.607 -0.078 1.00 84.38 82 GLU A N 1
ATOM 614 C CA . GLU A 1 82 ? -1.145 -16.977 -0.354 1.00 84.38 82 GLU A CA 1
ATOM 615 C C . GLU A 1 82 ? -0.181 -17.759 -1.252 1.00 84.38 82 GLU A C 1
ATOM 617 O O . GLU A 1 82 ? -0.094 -18.977 -1.153 1.00 84.38 82 GLU A O 1
ATOM 622 N N . ARG A 1 83 ? 0.558 -17.066 -2.119 1.00 80.50 83 ARG A N 1
ATOM 623 C CA . ARG A 1 83 ? 1.552 -17.674 -3.012 1.00 80.50 83 ARG A CA 1
ATOM 624 C C . ARG A 1 83 ? 2.990 -17.392 -2.593 1.00 80.50 83 ARG A C 1
ATOM 626 O O . ARG A 1 83 ? 3.908 -17.875 -3.245 1.00 80.50 83 ARG A O 1
ATOM 633 N N . GLU A 1 84 ? 3.178 -16.582 -1.552 1.00 84.06 84 GLU A N 1
ATOM 634 C CA . GLU A 1 84 ? 4.474 -16.049 -1.125 1.00 84.06 84 GLU A CA 1
ATOM 635 C C . GLU A 1 84 ? 5.339 -15.543 -2.289 1.00 84.06 84 GLU A C 1
ATOM 637 O O . GLU A 1 84 ? 6.549 -15.780 -2.363 1.00 84.06 84 GLU A O 1
ATOM 642 N N . GLN A 1 85 ? 4.709 -14.827 -3.214 1.00 84.88 85 GLN A N 1
ATOM 643 C CA . GLN A 1 85 ? 5.361 -14.323 -4.413 1.00 84.88 85 GLN A CA 1
ATOM 644 C C . GLN A 1 85 ? 5.084 -12.839 -4.581 1.00 84.88 85 GLN A C 1
ATOM 646 O O . GLN A 1 85 ? 4.056 -12.319 -4.151 1.00 84.88 85 GLN A O 1
ATOM 651 N N . PHE A 1 86 ? 5.978 -12.157 -5.289 1.00 89.75 86 PHE A N 1
ATOM 652 C CA . PHE A 1 86 ? 5.620 -10.858 -5.829 1.00 89.75 86 PHE A CA 1
ATOM 653 C C . PHE A 1 86 ? 4.599 -11.057 -6.950 1.00 89.75 86 PHE A C 1
ATOM 655 O O . PHE A 1 86 ? 4.818 -11.870 -7.848 1.00 89.75 86 PHE A O 1
ATOM 662 N N . ASP A 1 87 ? 3.490 -10.329 -6.903 1.00 88.25 87 ASP A N 1
ATOM 663 C CA . ASP A 1 87 ? 2.494 -10.273 -7.980 1.00 88.25 87 ASP A CA 1
ATOM 664 C C . ASP A 1 87 ? 2.537 -8.927 -8.726 1.00 88.25 87 ASP A C 1
ATOM 666 O O . ASP A 1 87 ? 1.949 -8.782 -9.797 1.00 88.25 87 ASP A O 1
ATOM 670 N N . PHE A 1 88 ? 3.289 -7.958 -8.192 1.00 92.94 88 PHE A N 1
ATOM 671 C CA . PHE A 1 88 ? 3.550 -6.668 -8.814 1.00 92.94 88 PHE A CA 1
ATOM 672 C C . PHE A 1 88 ? 4.962 -6.172 -8.496 1.00 92.94 88 PHE A C 1
ATOM 674 O O . PHE A 1 88 ? 5.382 -6.163 -7.336 1.00 92.94 88 PHE A O 1
ATOM 681 N N . LEU A 1 89 ? 5.662 -5.693 -9.527 1.00 93.12 89 LEU A N 1
ATOM 682 C CA . LEU A 1 89 ? 6.936 -4.987 -9.422 1.00 93.12 89 LEU A CA 1
ATOM 683 C C . LEU A 1 89 ? 6.970 -3.833 -10.424 1.00 93.12 89 LEU A C 1
ATOM 685 O O . LEU A 1 89 ? 6.769 -4.037 -11.620 1.00 93.12 89 LEU A O 1
ATOM 689 N N . GLU A 1 90 ? 7.290 -2.635 -9.948 1.00 92.50 90 GLU A N 1
ATOM 690 C CA . GLU A 1 90 ? 7.487 -1.450 -10.785 1.00 92.50 90 GLU A CA 1
ATOM 691 C C . GLU A 1 90 ? 8.773 -0.725 -10.377 1.00 92.50 90 GLU A C 1
ATOM 693 O O . GLU A 1 90 ? 9.033 -0.524 -9.190 1.00 92.50 90 GLU A O 1
ATOM 698 N N . ILE A 1 91 ? 9.578 -0.310 -11.361 1.00 91.38 91 ILE A N 1
ATOM 699 C CA . ILE A 1 91 ? 10.800 0.466 -11.124 1.00 91.38 91 ILE A CA 1
ATOM 700 C C . ILE A 1 91 ? 10.590 1.901 -11.592 1.00 91.38 91 ILE A C 1
ATOM 702 O O . ILE A 1 91 ? 10.419 2.171 -12.783 1.00 91.38 91 ILE A O 1
ATOM 706 N N . THR A 1 92 ? 10.697 2.834 -10.655 1.00 90.25 92 THR A N 1
ATOM 707 C CA . THR A 1 92 ? 10.629 4.274 -10.898 1.00 90.25 92 THR A CA 1
ATOM 708 C C . THR A 1 92 ? 11.902 4.964 -10.422 1.00 90.25 92 THR A C 1
ATOM 710 O O . THR A 1 92 ? 12.769 4.351 -9.803 1.00 90.25 92 THR A O 1
ATOM 713 N N . ASP A 1 93 ? 12.048 6.257 -10.697 1.00 87.50 93 ASP A N 1
ATOM 714 C CA . ASP A 1 93 ? 13.075 7.077 -10.046 1.00 87.50 93 ASP A CA 1
ATOM 715 C C . ASP A 1 93 ? 12.577 7.661 -8.709 1.00 87.50 93 ASP A C 1
ATOM 717 O O . ASP A 1 93 ? 11.472 7.357 -8.248 1.00 87.50 93 ASP A O 1
ATOM 721 N N . GLN A 1 94 ? 13.415 8.482 -8.068 1.00 83.25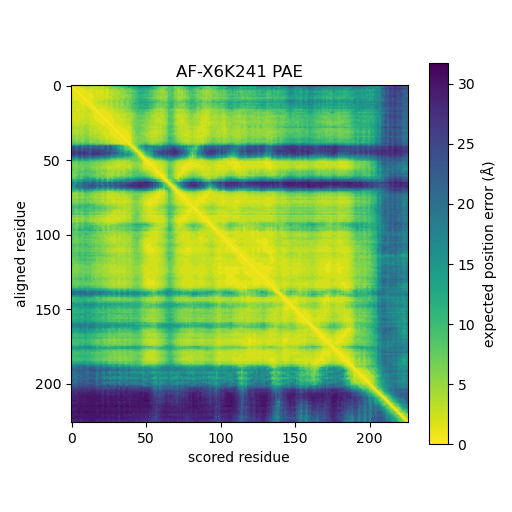 94 GLN A N 1
ATOM 722 C CA . GLN A 1 94 ? 13.122 9.039 -6.753 1.00 83.25 94 GLN A C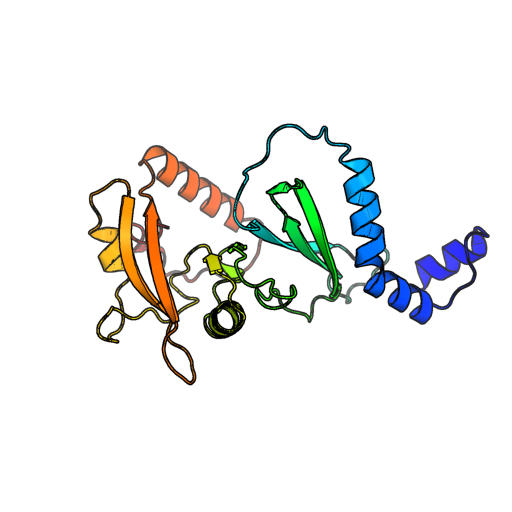A 1
ATOM 723 C C . GLN A 1 94 ? 11.957 10.046 -6.723 1.00 83.25 94 GLN A C 1
ATOM 725 O O . GLN A 1 94 ? 11.450 10.313 -5.631 1.00 83.25 94 GLN A O 1
ATOM 730 N N . SER A 1 95 ? 11.550 10.606 -7.871 1.00 84.69 95 SER A N 1
ATOM 731 C CA . SER A 1 95 ? 10.467 11.602 -7.950 1.00 84.69 95 SER A CA 1
ATOM 732 C C . SER A 1 95 ? 9.083 10.985 -7.740 1.00 84.69 95 SER A C 1
ATOM 734 O O . SER A 1 95 ? 8.159 11.652 -7.278 1.00 84.69 95 SER A O 1
ATOM 736 N N . GLU A 1 96 ? 8.968 9.686 -8.001 1.00 86.75 96 GLU A N 1
ATOM 737 C CA . GLU A 1 96 ? 7.733 8.931 -7.870 1.00 86.75 96 GLU A CA 1
ATOM 738 C C . GLU A 1 96 ? 7.516 8.480 -6.429 1.00 86.75 96 GLU A C 1
ATOM 740 O O . GLU A 1 96 ? 8.280 7.683 -5.882 1.00 86.75 96 GLU A O 1
ATOM 745 N N . ALA A 1 97 ? 6.453 8.980 -5.809 1.00 84.94 97 ALA A N 1
ATOM 746 C CA . ALA A 1 97 ? 6.128 8.665 -4.427 1.00 84.94 97 ALA A CA 1
ATOM 747 C C . ALA A 1 97 ? 5.662 7.206 -4.238 1.00 84.94 97 ALA A C 1
ATOM 749 O O . ALA A 1 97 ? 5.288 6.512 -5.191 1.00 84.94 97 ALA A O 1
ATOM 750 N N . GLU A 1 98 ? 5.673 6.771 -2.979 1.00 87.25 98 GLU A N 1
ATOM 751 C CA . GLU A 1 98 ? 5.160 5.483 -2.503 1.00 87.25 98 GLU A CA 1
ATOM 752 C C . GLU A 1 98 ? 3.666 5.625 -2.227 1.00 87.25 98 GLU A C 1
ATOM 754 O O . GLU A 1 98 ? 3.235 6.418 -1.380 1.00 87.25 98 GLU A O 1
ATOM 759 N N . LEU A 1 99 ? 2.859 4.943 -3.038 1.00 91.88 99 LEU A N 1
ATOM 760 C CA . LEU A 1 99 ? 1.425 5.191 -3.125 1.00 91.88 99 LEU A CA 1
ATOM 761 C C . LEU A 1 99 ? 0.693 3.872 -2.976 1.00 91.88 99 LEU A C 1
ATOM 763 O O . LEU A 1 99 ? 0.929 2.936 -3.736 1.00 91.88 99 LEU A O 1
ATOM 767 N N . ILE A 1 100 ? -0.238 3.822 -2.026 1.00 93.00 100 ILE A N 1
ATOM 768 C CA . ILE A 1 100 ? -1.002 2.602 -1.765 1.00 93.00 100 ILE A CA 1
ATOM 769 C C . ILE A 1 100 ? -1.902 2.226 -2.949 1.00 93.00 100 ILE A C 1
ATOM 771 O O . ILE A 1 100 ? -2.278 1.072 -3.059 1.00 93.00 100 ILE A O 1
ATOM 775 N N . ASP A 1 101 ? -2.237 3.171 -3.836 1.00 93.62 101 ASP A N 1
ATOM 776 C CA . ASP A 1 101 ? -3.054 2.990 -5.045 1.00 93.62 101 ASP A CA 1
ATOM 777 C C . ASP A 1 101 ? -2.219 2.789 -6.328 1.00 93.62 101 ASP A C 1
ATOM 779 O O . ASP A 1 101 ? -2.794 2.733 -7.411 1.00 93.62 101 ASP A O 1
ATOM 783 N N . ARG A 1 102 ? -0.881 2.671 -6.232 1.00 93.56 102 ARG A N 1
ATOM 784 C CA . ARG A 1 102 ? 0.004 2.400 -7.387 1.00 93.56 102 ARG A CA 1
ATOM 785 C C . ARG A 1 102 ? -0.201 0.994 -7.946 1.00 93.56 102 ARG A C 1
ATOM 787 O O . ARG A 1 102 ? -0.237 0.799 -9.154 1.00 93.56 102 ARG A O 1
ATOM 794 N N . VAL A 1 103 ? -0.350 0.022 -7.053 1.00 92.81 103 VAL A N 1
ATOM 795 C CA . VAL A 1 103 ? -0.622 -1.369 -7.419 1.00 92.81 103 VAL A CA 1
ATOM 796 C C . VAL A 1 103 ? -2.088 -1.483 -7.863 1.00 92.81 103 VAL A C 1
ATOM 798 O O . VAL A 1 103 ? -2.955 -1.017 -7.118 1.00 92.81 103 VAL A O 1
ATOM 801 N N . PRO A 1 104 ? -2.417 -2.107 -9.010 1.00 94.19 104 PRO A N 1
ATOM 802 C CA . PRO A 1 104 ? -3.804 -2.270 -9.466 1.00 94.19 104 PRO A CA 1
ATOM 803 C C . PRO A 1 104 ? -4.679 -2.980 -8.431 1.00 94.19 104 PRO A C 1
ATOM 805 O O . PRO A 1 104 ? -4.242 -3.984 -7.874 1.00 94.19 104 PRO A O 1
ATOM 808 N N . VAL A 1 105 ? -5.877 -2.465 -8.133 1.00 96.56 105 VAL A N 1
ATOM 809 C CA . VAL A 1 105 ? -6.769 -3.020 -7.095 1.00 96.56 105 VAL A CA 1
ATOM 810 C C . VAL A 1 105 ? -7.517 -4.242 -7.597 1.00 96.56 105 VAL A C 1
ATOM 812 O O . VAL A 1 105 ? -8.131 -4.207 -8.660 1.00 96.56 105 VAL A O 1
ATOM 815 N N . VAL A 1 106 ? -7.475 -5.313 -6.804 1.00 95.50 106 VAL A N 1
ATOM 816 C CA . VAL A 1 106 ? -8.297 -6.508 -7.005 1.00 95.50 106 VAL A CA 1
ATOM 817 C C . VAL A 1 106 ? -9.470 -6.440 -6.022 1.00 95.50 106 VAL A C 1
ATOM 819 O O . VAL A 1 106 ? -9.236 -6.421 -4.812 1.00 95.50 106 VAL A O 1
ATOM 822 N N . PRO A 1 107 ? -10.731 -6.385 -6.489 1.00 96.50 107 PRO A N 1
ATOM 823 C CA . PRO A 1 107 ? -11.884 -6.356 -5.595 1.00 96.50 107 PRO A CA 1
ATOM 824 C C . PRO A 1 107 ? -11.883 -7.542 -4.622 1.00 96.50 107 PRO A C 1
ATOM 826 O O . PRO A 1 107 ? -11.656 -8.684 -5.017 1.00 96.50 107 PRO A O 1
ATOM 829 N N . GLY A 1 108 ? -12.141 -7.274 -3.343 1.00 95.31 108 GLY A N 1
ATOM 830 C CA . GLY A 1 108 ? -12.120 -8.275 -2.279 1.00 95.31 108 GLY A CA 1
ATOM 831 C C . GLY A 1 108 ? -10.735 -8.559 -1.692 1.00 95.31 108 GLY A C 1
ATOM 832 O O . GLY A 1 108 ? -10.636 -9.370 -0.773 1.00 95.31 108 GLY A O 1
ATOM 833 N N . GLU A 1 109 ? -9.669 -7.892 -2.134 1.00 95.56 109 GLU A N 1
ATOM 834 C CA . GLU A 1 109 ? -8.339 -8.047 -1.532 1.00 95.56 109 GLU A CA 1
ATOM 835 C C . GLU A 1 109 ? -8.166 -7.283 -0.214 1.00 95.56 109 GLU A C 1
ATOM 837 O O . GLU A 1 109 ? -8.978 -6.426 0.132 1.00 95.56 109 GLU A O 1
ATOM 842 N N . ILE A 1 110 ? -7.077 -7.568 0.497 1.00 96.44 110 ILE A N 1
ATOM 843 C CA . ILE A 1 110 ? -6.606 -6.822 1.664 1.00 96.44 110 ILE A CA 1
ATOM 844 C C . ILE A 1 110 ? -5.171 -6.365 1.396 1.00 96.44 110 ILE A C 1
ATOM 846 O O . ILE A 1 110 ? -4.283 -7.186 1.164 1.00 96.44 110 ILE A O 1
ATOM 850 N N . ARG A 1 111 ? -4.921 -5.058 1.469 1.00 96.56 111 ARG A N 1
ATOM 851 C CA . ARG A 1 111 ? -3.580 -4.472 1.356 1.00 96.56 111 ARG A CA 1
ATOM 852 C C . ARG A 1 111 ? -3.016 -4.153 2.720 1.00 96.56 111 ARG A C 1
ATOM 854 O O . ARG A 1 111 ? -3.663 -3.462 3.503 1.00 96.56 111 ARG A O 1
ATOM 861 N N . ILE A 1 112 ? -1.795 -4.594 2.968 1.00 96.56 112 ILE A N 1
ATOM 862 C CA . ILE A 1 112 ? -1.049 -4.280 4.178 1.00 96.56 112 ILE A CA 1
ATOM 863 C C . ILE A 1 112 ? 0.067 -3.307 3.817 1.00 96.56 112 ILE A C 1
ATOM 865 O O . ILE A 1 112 ? 0.840 -3.575 2.903 1.00 96.56 112 ILE A O 1
ATOM 869 N N . GLY A 1 113 ? 0.154 -2.186 4.526 1.00 94.62 113 GLY A N 1
ATOM 870 C CA . GLY A 1 113 ? 1.205 -1.192 4.321 1.00 94.62 113 GLY A CA 1
ATOM 871 C C . GLY A 1 113 ? 1.707 -0.596 5.630 1.00 94.62 113 GLY A C 1
ATOM 872 O O . GLY A 1 113 ? 1.047 -0.637 6.672 1.00 94.62 113 GLY A O 1
ATOM 873 N N . ASP A 1 114 ? 2.897 -0.016 5.581 1.00 91.69 114 ASP A N 1
ATOM 874 C CA . ASP A 1 114 ? 3.451 0.728 6.703 1.00 91.69 114 ASP A CA 1
ATOM 875 C C . ASP A 1 114 ? 2.776 2.112 6.890 1.00 91.69 114 ASP A C 1
ATOM 877 O O . ASP A 1 114 ? 1.751 2.444 6.288 1.00 91.69 114 ASP A O 1
ATOM 881 N N . ARG A 1 115 ? 3.355 2.948 7.759 1.00 90.75 115 ARG A N 1
ATOM 882 C CA . ARG A 1 115 ? 2.816 4.279 8.079 1.00 90.75 115 ARG A CA 1
ATOM 883 C C . ARG A 1 115 ? 2.936 5.305 6.944 1.00 90.75 115 ARG A C 1
ATOM 885 O O . ARG A 1 115 ? 2.247 6.326 6.998 1.00 90.75 115 ARG A O 1
ATOM 892 N N . ALA A 1 116 ? 3.825 5.100 5.970 1.00 89.44 116 ALA A N 1
ATOM 893 C CA . ALA A 1 116 ? 3.978 5.990 4.817 1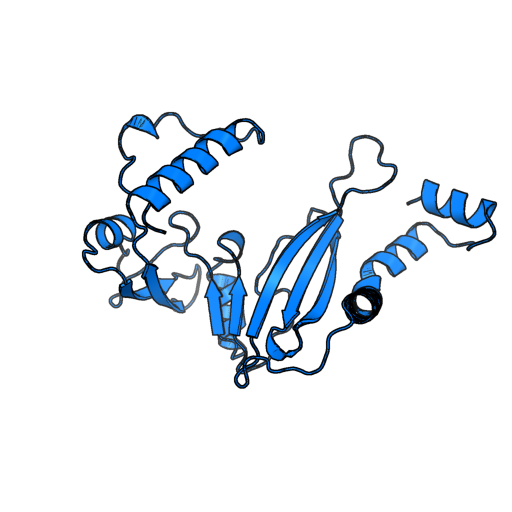.00 89.44 116 ALA A CA 1
ATOM 894 C C . ALA A 1 116 ? 2.787 5.858 3.852 1.00 89.44 116 ALA A C 1
ATOM 896 O O . ALA A 1 116 ? 2.405 6.828 3.188 1.00 89.44 116 ALA A O 1
ATOM 897 N N . TYR A 1 117 ? 2.133 4.693 3.865 1.00 92.06 117 TYR A N 1
ATOM 898 C CA . TYR A 1 117 ? 0.922 4.409 3.099 1.00 92.06 117 TYR A CA 1
ATOM 899 C C . TYR A 1 117 ? -0.371 4.952 3.726 1.00 92.06 117 TYR A C 1
ATOM 901 O O . TYR A 1 117 ? -1.422 4.890 3.082 1.00 92.06 117 TYR A O 1
ATOM 909 N N . LEU A 1 118 ? -0.328 5.538 4.933 1.00 93.31 118 LEU A N 1
ATOM 910 C CA . LEU A 1 118 ? -1.488 6.196 5.547 1.00 93.31 118 LEU A CA 1
ATOM 911 C C . LEU A 1 118 ? -1.800 7.531 4.845 1.00 93.31 118 LEU A C 1
ATOM 913 O O . LEU A 1 118 ? -1.517 8.615 5.352 1.00 93.31 118 LEU A O 1
ATOM 917 N N . GLN A 1 119 ? -2.390 7.439 3.654 1.00 93.12 119 GLN A N 1
ATOM 918 C CA . GLN A 1 119 ? -2.763 8.565 2.804 1.00 93.12 119 GLN A CA 1
ATOM 919 C C . GLN A 1 119 ? -4.263 8.472 2.508 1.00 93.12 119 GLN A C 1
ATOM 921 O O . GLN A 1 119 ? -4.678 7.729 1.619 1.00 93.12 119 GLN A O 1
ATOM 926 N N . ALA A 1 120 ? -5.076 9.222 3.259 1.00 94.31 120 ALA A N 1
ATOM 927 C CA . ALA A 1 120 ? -6.538 9.078 3.281 1.00 94.31 120 ALA A CA 1
ATOM 928 C C . ALA A 1 120 ? -7.182 9.096 1.881 1.00 94.31 120 ALA A C 1
ATOM 930 O O . ALA A 1 120 ? -7.983 8.226 1.562 1.00 94.31 120 ALA A O 1
ATOM 931 N N . GLU A 1 121 ? -6.753 10.019 1.015 1.00 94.81 121 GLU A N 1
ATOM 932 C CA . GLU A 1 121 ? -7.243 10.134 -0.369 1.00 94.81 121 GLU A CA 1
ATOM 933 C C . GLU A 1 121 ? -6.996 8.874 -1.203 1.00 94.81 121 GLU A C 1
ATOM 935 O O . GLU A 1 121 ? -7.802 8.500 -2.049 1.00 94.81 121 GLU A O 1
ATOM 940 N N . ARG A 1 122 ? -5.860 8.209 -0.988 1.00 95.12 122 ARG A N 1
ATOM 941 C CA . ARG A 1 122 ? -5.501 7.008 -1.746 1.00 95.12 122 ARG A CA 1
ATOM 942 C C . ARG A 1 122 ? -6.153 5.767 -1.168 1.00 95.12 122 ARG A C 1
ATOM 944 O O . ARG A 1 122 ? -6.590 4.915 -1.929 1.00 95.12 122 ARG A O 1
ATOM 951 N N . ILE A 1 123 ? -6.288 5.704 0.156 1.00 96.06 123 ILE A N 1
ATOM 952 C CA . ILE A 1 123 ? -7.079 4.667 0.824 1.00 96.06 123 ILE A CA 1
ATOM 953 C C . ILE A 1 123 ? -8.527 4.727 0.325 1.00 96.06 123 ILE A C 1
ATOM 955 O O . ILE A 1 123 ? -9.068 3.696 -0.062 1.00 96.06 123 ILE A O 1
ATOM 959 N N . ALA A 1 124 ? -9.115 5.925 0.222 1.00 96.19 124 ALA A N 1
ATOM 960 C CA . ALA A 1 124 ? -10.454 6.110 -0.338 1.00 96.19 124 ALA A CA 1
ATOM 961 C C . ALA A 1 124 ? -10.577 5.519 -1.751 1.00 96.19 124 ALA A C 1
ATOM 963 O O . ALA A 1 124 ? -11.544 4.821 -2.044 1.00 96.19 124 ALA A O 1
ATOM 964 N N . LYS A 1 125 ? -9.579 5.740 -2.619 1.00 96.50 125 LYS A N 1
ATOM 965 C CA . LYS A 1 125 ? -9.557 5.164 -3.974 1.00 96.50 125 LYS A CA 1
ATOM 966 C C . LYS A 1 125 ? -9.439 3.643 -3.984 1.00 96.50 125 LYS A C 1
ATOM 968 O O . LYS A 1 125 ? -10.041 3.015 -4.850 1.00 96.50 125 LYS A O 1
ATOM 973 N N . VAL A 1 126 ? -8.650 3.058 -3.080 1.00 97.25 126 VAL A N 1
ATOM 974 C CA . VAL A 1 126 ? -8.535 1.595 -2.956 1.00 97.25 126 VAL A CA 1
ATOM 975 C C . VAL A 1 126 ? -9.873 1.002 -2.514 1.00 97.25 126 VAL A C 1
ATOM 977 O O . VAL A 1 126 ? -10.373 0.079 -3.153 1.00 97.25 126 VAL A O 1
ATOM 980 N N . MET A 1 127 ? -10.497 1.592 -1.493 1.00 96.75 127 MET A N 1
ATOM 981 C CA . MET A 1 127 ? -11.795 1.144 -0.982 1.00 96.75 127 MET A CA 1
ATOM 982 C C . MET A 1 127 ? -12.921 1.318 -2.002 1.00 96.75 127 MET A C 1
ATOM 984 O O . MET A 1 127 ? -13.754 0.430 -2.150 1.00 96.75 127 MET A O 1
ATOM 988 N N . ALA A 1 128 ? -12.911 2.405 -2.779 1.00 96.00 128 ALA A N 1
ATOM 989 C CA . ALA A 1 128 ? -13.862 2.612 -3.873 1.00 96.00 128 ALA A CA 1
ATOM 990 C C . ALA A 1 128 ? -13.745 1.554 -4.989 1.00 96.00 128 ALA A C 1
ATOM 992 O O . ALA A 1 128 ? -14.716 1.300 -5.694 1.00 96.00 128 ALA A O 1
ATOM 993 N N . GLN A 1 129 ? -12.576 0.924 -5.140 1.00 97.25 129 GLN A N 1
ATOM 994 C CA . GLN A 1 129 ? -12.342 -0.192 -6.066 1.00 97.25 129 GLN A CA 1
ATOM 995 C C . GLN A 1 129 ? -12.618 -1.569 -5.425 1.00 97.25 129 GLN A C 1
ATOM 997 O O . GLN A 1 129 ? -12.375 -2.599 -6.049 1.00 97.25 129 GLN A O 1
ATOM 1002 N N . GLY A 1 130 ? -13.131 -1.605 -4.190 1.00 96.56 130 GLY A N 1
ATOM 1003 C CA . GLY A 1 130 ? -13.490 -2.832 -3.478 1.00 96.56 130 GLY A CA 1
ATOM 1004 C C . GLY A 1 130 ? -12.332 -3.521 -2.752 1.00 96.56 130 GLY A C 1
ATOM 1005 O O . GLY A 1 130 ? -12.491 -4.670 -2.347 1.00 96.56 130 GLY A O 1
ATOM 1006 N N . GLY A 1 131 ? -11.177 -2.866 -2.603 1.00 97.00 131 GLY A N 1
ATOM 1007 C CA . GLY A 1 131 ? -10.068 -3.373 -1.791 1.00 97.00 131 GLY A CA 1
ATOM 1008 C C . GLY A 1 131 ? -10.150 -2.889 -0.343 1.00 97.00 131 GLY A C 1
ATOM 1009 O O . GLY A 1 131 ? -10.505 -1.741 -0.090 1.00 97.00 131 GLY A O 1
ATOM 1010 N N . ASP A 1 132 ? -9.759 -3.731 0.609 1.00 97.06 132 ASP A N 1
ATOM 1011 C CA . ASP A 1 132 ? -9.600 -3.336 2.010 1.00 97.06 132 ASP A CA 1
ATOM 1012 C C . ASP A 1 132 ? -8.147 -2.984 2.333 1.00 97.06 132 ASP A C 1
ATOM 1014 O O . ASP A 1 132 ? -7.208 -3.421 1.663 1.00 97.06 132 ASP A O 1
ATOM 1018 N N . VAL A 1 133 ? -7.951 -2.185 3.383 1.00 96.75 133 VAL A N 1
ATOM 1019 C CA . VAL A 1 133 ? -6.638 -1.656 3.758 1.00 96.75 133 VAL A CA 1
ATOM 1020 C C . VAL A 1 133 ? -6.366 -1.848 5.246 1.00 96.75 133 VAL A C 1
ATOM 1022 O O . VAL A 1 133 ? -7.153 -1.446 6.101 1.00 96.75 133 VAL A O 1
ATOM 1025 N N . VAL A 1 134 ? -5.186 -2.380 5.549 1.00 96.69 134 VAL A N 1
ATOM 1026 C CA . VAL A 1 134 ? -4.575 -2.411 6.876 1.00 96.69 134 VAL A CA 1
ATOM 1027 C C . VAL A 1 134 ? -3.267 -1.637 6.793 1.00 96.69 134 VAL A C 1
ATOM 1029 O O . VAL A 1 134 ? -2.285 -2.095 6.220 1.00 96.69 134 VAL A O 1
ATOM 1032 N N . VAL A 1 135 ? -3.238 -0.438 7.361 1.00 94.94 135 VAL A N 1
ATOM 1033 C CA . VAL A 1 135 ? -2.025 0.386 7.400 1.00 94.94 135 VAL A CA 1
ATOM 1034 C C . VAL A 1 135 ? -1.659 0.722 8.824 1.00 94.94 135 VAL A C 1
ATOM 1036 O O . VAL A 1 135 ? -2.530 0.953 9.667 1.00 94.94 135 VAL A O 1
ATOM 1039 N N . ARG A 1 136 ? -0.357 0.793 9.098 1.00 92.62 136 ARG A N 1
ATOM 1040 C CA . ARG A 1 136 ? 0.098 1.269 10.401 1.00 92.62 136 ARG A CA 1
ATOM 1041 C C . ARG A 1 136 ? -0.322 2.728 10.595 1.00 92.62 136 ARG A C 1
ATOM 1043 O O . ARG A 1 136 ? -0.050 3.588 9.758 1.00 92.62 136 ARG A O 1
ATOM 1050 N N . ALA A 1 137 ? -0.966 3.009 11.724 1.00 88.81 137 ALA A N 1
ATOM 1051 C CA . ALA A 1 137 ? -1.417 4.353 12.048 1.00 88.81 137 ALA A CA 1
ATOM 1052 C C . ALA A 1 137 ? -0.237 5.332 12.211 1.00 88.81 137 ALA A C 1
ATOM 1054 O O . ALA A 1 137 ? 0.854 4.982 12.663 1.00 88.81 137 ALA A O 1
ATOM 1055 N N . SER A 1 138 ? -0.483 6.596 11.869 1.00 83.94 138 SER A N 1
ATOM 1056 C CA . SER A 1 138 ? 0.404 7.729 12.114 1.00 83.94 138 SER A CA 1
ATOM 1057 C C . SER A 1 138 ? -0.429 8.882 12.655 1.00 83.94 138 SER A C 1
ATOM 1059 O O . SER A 1 138 ? -1.497 9.201 12.129 1.00 83.94 138 SER A O 1
ATOM 1061 N N . TRP A 1 139 ? 0.069 9.515 13.713 1.00 76.44 139 TRP A N 1
ATOM 1062 C CA . TRP A 1 139 ? -0.632 10.606 14.381 1.00 76.44 139 TRP A CA 1
ATOM 1063 C C . TRP A 1 139 ? -0.551 11.934 13.616 1.00 76.44 139 TRP A C 1
ATOM 1065 O O . TRP A 1 139 ? -1.479 12.729 13.698 1.00 76.44 139 TRP A O 1
ATOM 1075 N N . LYS A 1 140 ? 0.528 12.172 12.849 1.00 76.62 140 LYS A N 1
ATOM 1076 C CA . LYS A 1 140 ? 0.720 13.419 12.077 1.00 76.62 140 LYS A CA 1
ATOM 1077 C C . LYS A 1 140 ? 0.187 13.354 10.648 1.00 76.62 140 LYS A C 1
ATOM 1079 O O . LYS A 1 140 ? -0.155 14.386 10.082 1.00 76.62 140 LYS A O 1
ATOM 1084 N N . ASN A 1 141 ? 0.148 12.164 10.048 1.00 75.06 141 ASN A N 1
ATOM 1085 C CA . ASN A 1 141 ? -0.079 12.035 8.603 1.00 75.06 141 ASN A CA 1
ATOM 1086 C C . ASN A 1 141 ? -1.564 11.950 8.222 1.00 75.06 141 ASN A C 1
ATOM 1088 O O . ASN A 1 141 ? -1.886 11.884 7.038 1.00 75.06 141 ASN A O 1
ATOM 1092 N N . ALA A 1 142 ? -2.470 11.962 9.202 1.00 82.62 142 ALA A N 1
ATOM 1093 C CA . ALA A 1 142 ? -3.902 11.884 8.971 1.00 82.62 142 ALA A CA 1
ATOM 1094 C C . ALA A 1 142 ? -4.683 12.794 9.920 1.00 82.62 142 ALA A C 1
ATOM 1096 O O . ALA A 1 142 ? -4.346 12.948 11.093 1.00 82.62 142 ALA A O 1
ATOM 1097 N N . ARG A 1 143 ? -5.778 13.357 9.406 1.00 90.94 143 ARG A N 1
ATOM 1098 C CA . ARG A 1 143 ? -6.783 14.044 10.214 1.00 90.94 143 ARG A CA 1
ATOM 1099 C C . ARG A 1 143 ? -7.844 13.026 10.626 1.00 90.94 143 ARG A C 1
ATOM 1101 O O . ARG A 1 143 ? -8.719 12.676 9.835 1.00 90.94 143 ARG A O 1
ATOM 1108 N N . TRP A 1 144 ? -7.727 12.556 11.860 1.00 92.19 144 TRP A N 1
ATOM 1109 C CA . TRP A 1 144 ? -8.624 11.573 12.454 1.00 92.19 144 TRP A CA 1
ATOM 1110 C C . TRP A 1 144 ? -9.934 12.219 12.899 1.00 92.19 144 TRP A C 1
ATOM 1112 O O . TRP A 1 144 ? -9.932 13.295 13.503 1.00 92.19 144 TRP A O 1
ATOM 1122 N N . LEU A 1 145 ? -11.048 11.554 12.608 1.00 93.31 145 LEU A N 1
ATOM 1123 C CA . LEU A 1 145 ? -12.384 11.942 13.035 1.00 93.31 145 LEU A CA 1
ATOM 1124 C C . LEU A 1 145 ? -13.055 10.805 13.810 1.00 93.31 145 LEU A C 1
ATOM 1126 O O . LEU A 1 145 ? 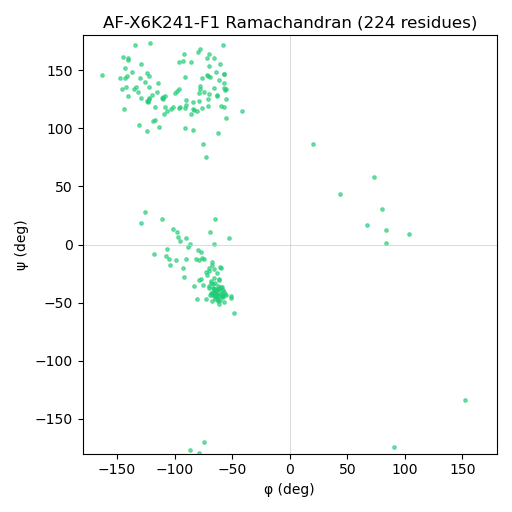-12.828 9.629 13.525 1.00 93.31 145 LEU A O 1
ATOM 1130 N N . ASP A 1 146 ? -13.899 11.162 14.771 1.00 90.25 146 ASP A N 1
ATOM 1131 C CA . ASP A 1 146 ? -14.730 10.211 15.507 1.00 90.25 146 ASP A CA 1
ATOM 1132 C C . ASP A 1 146 ? -15.963 9.795 14.678 1.00 90.25 146 ASP A C 1
ATOM 1134 O O . ASP A 1 146 ? -16.184 10.270 13.554 1.00 90.25 146 ASP A O 1
ATOM 1138 N N . ALA A 1 147 ? -16.810 8.930 15.240 1.00 86.25 147 ALA A N 1
ATOM 1139 C CA . ALA A 1 147 ? -18.066 8.504 14.615 1.00 86.25 147 ALA A CA 1
ATOM 1140 C C . ALA A 1 147 ? -19.057 9.661 14.342 1.00 86.25 147 ALA A C 1
ATOM 1142 O O . ALA A 1 147 ? -19.905 9.542 13.461 1.00 86.25 147 ALA A O 1
ATOM 1143 N N . ASN A 1 148 ? -18.903 10.814 15.007 1.00 85.75 148 ASN A N 1
ATOM 1144 C CA . ASN A 1 148 ? -19.763 12.000 14.866 1.00 85.75 148 ASN A CA 1
ATOM 1145 C C . ASN A 1 148 ? -19.189 13.085 13.936 1.00 85.75 148 ASN A C 1
ATOM 1147 O O . ASN A 1 148 ? -19.905 13.985 13.515 1.00 85.75 148 ASN A O 1
ATOM 1151 N N . GLY A 1 149 ? -17.909 12.997 13.581 1.00 86.00 149 GLY A N 1
ATOM 1152 C CA . GLY A 1 149 ? -17.241 13.816 12.562 1.00 86.00 149 GLY A CA 1
ATOM 1153 C C . GLY A 1 149 ? -16.364 14.888 13.182 1.00 86.00 149 GLY A C 1
ATOM 1154 O O . GLY A 1 149 ? -15.874 15.778 12.488 1.00 86.00 149 GLY A O 1
ATOM 1155 N N . ARG A 1 150 ? -16.173 14.809 14.498 1.00 90.06 150 ARG A N 1
ATOM 1156 C CA . ARG A 1 150 ? -15.338 15.709 15.282 1.00 90.06 150 ARG A CA 1
ATOM 1157 C C . ARG A 1 150 ? -13.904 15.215 15.245 1.00 90.06 150 ARG A C 1
ATOM 1159 O O . ARG A 1 150 ? -13.663 14.037 15.004 1.00 90.06 150 ARG A O 1
ATOM 1166 N N . ALA A 1 151 ? -12.957 16.120 15.480 1.00 91.19 151 ALA A N 1
ATOM 1167 C CA . ALA A 1 151 ? -11.553 15.749 15.594 1.00 91.19 151 ALA A CA 1
ATOM 1168 C C . ALA A 1 151 ? -11.388 14.669 16.673 1.00 91.19 151 ALA A C 1
ATOM 1170 O O . ALA A 1 151 ? -11.835 14.846 17.805 1.00 91.19 151 ALA A O 1
ATOM 1171 N N . PHE A 1 152 ? -10.772 13.551 16.300 1.00 90.31 152 PHE A N 1
ATOM 1172 C CA . PHE A 1 152 ? -10.519 12.443 17.207 1.00 90.31 152 PHE A CA 1
ATOM 1173 C C . PHE A 1 152 ? -9.150 12.620 17.859 1.00 90.31 152 PHE A C 1
ATOM 1175 O O . PHE A 1 152 ? -8.126 12.626 17.170 1.00 90.31 152 PHE A O 1
ATOM 1182 N N . ASP A 1 153 ? -9.135 12.764 19.184 1.00 88.62 153 ASP A N 1
ATOM 1183 C CA . ASP A 1 153 ? -7.899 12.797 19.962 1.00 88.62 153 ASP A CA 1
ATOM 1184 C C . ASP A 1 153 ? -7.313 11.385 20.079 1.00 88.62 153 ASP A C 1
ATOM 1186 O O . ASP A 1 153 ? -7.568 10.642 21.030 1.00 88.62 153 ASP A O 1
ATOM 1190 N N . LEU A 1 154 ? -6.519 11.019 19.071 1.00 87.12 154 LEU A N 1
ATOM 1191 C CA . LEU A 1 154 ? -5.841 9.730 19.001 1.00 87.12 154 LEU A CA 1
ATOM 1192 C C . LEU A 1 154 ? -4.946 9.491 20.223 1.00 87.12 154 LEU A C 1
ATOM 1194 O O . LEU A 1 154 ? -4.911 8.386 20.754 1.00 87.12 154 LEU A O 1
ATOM 1198 N N . ILE A 1 155 ? -4.228 10.519 20.676 1.00 86.81 155 ILE A N 1
ATOM 1199 C CA . ILE A 1 155 ? -3.265 10.387 21.769 1.00 86.81 155 ILE A CA 1
ATOM 1200 C C . ILE A 1 155 ? -3.987 10.211 23.101 1.00 86.81 155 ILE A C 1
ATOM 1202 O O . ILE A 1 155 ? -3.648 9.299 23.857 1.00 86.81 155 ILE A O 1
ATOM 1206 N N . GLY A 1 156 ? -5.000 11.034 23.373 1.00 88.19 156 GLY A N 1
ATOM 1207 C CA . GLY A 1 156 ? -5.831 10.890 24.564 1.00 88.19 156 GLY A CA 1
ATOM 1208 C C . GLY A 1 156 ? -6.533 9.534 24.615 1.00 88.19 156 GLY A C 1
ATOM 1209 O O . GLY A 1 156 ? -6.567 8.903 25.671 1.00 88.19 156 GLY A O 1
ATOM 1210 N N . TYR A 1 157 ? -7.029 9.033 23.479 1.00 88.44 157 TYR A N 1
ATOM 1211 C CA . TYR A 1 157 ? -7.610 7.691 23.399 1.00 88.44 157 TYR A CA 1
ATOM 1212 C C . TYR A 1 157 ? -6.587 6.600 23.749 1.00 88.44 157 TYR A C 1
ATOM 1214 O O . TYR A 1 157 ? -6.838 5.777 24.631 1.00 88.44 157 TYR A O 1
ATOM 1222 N N . LEU A 1 158 ? -5.408 6.625 23.119 1.00 87.31 158 LEU A N 1
ATOM 1223 C CA . LEU A 1 158 ? -4.349 5.642 23.364 1.00 87.31 158 LEU A CA 1
ATOM 1224 C C . LEU A 1 158 ? -3.835 5.684 24.812 1.00 87.31 158 LEU A C 1
ATOM 1226 O O . LEU A 1 158 ? -3.592 4.635 25.408 1.00 87.31 158 LEU A O 1
ATOM 1230 N N . ALA A 1 159 ? -3.710 6.874 25.404 1.00 87.06 159 ALA A N 1
ATOM 1231 C CA . ALA A 1 159 ? -3.294 7.040 26.796 1.00 87.06 159 ALA A CA 1
ATOM 1232 C C . ALA A 1 159 ? -4.306 6.446 27.793 1.00 87.06 159 ALA A C 1
ATOM 1234 O O . ALA A 1 159 ? -3.908 5.927 28.835 1.00 87.06 159 ALA A O 1
ATOM 1235 N N . ASN A 1 160 ? -5.600 6.494 27.462 1.00 87.12 160 ASN A N 1
ATOM 1236 C CA . ASN A 1 160 ? -6.681 5.989 28.311 1.00 87.12 160 ASN A CA 1
ATOM 1237 C C . ASN A 1 160 ? -7.030 4.512 28.070 1.00 87.12 160 ASN A C 1
ATOM 1239 O O . ASN A 1 160 ? -7.734 3.918 28.886 1.00 87.12 160 ASN A O 1
ATOM 1243 N N . CYS A 1 161 ? -6.539 3.905 26.988 1.00 86.06 161 CYS A N 1
ATOM 1244 C CA . CYS A 1 161 ? -6.679 2.474 26.728 1.00 86.06 161 CYS A CA 1
ATOM 1245 C C . CYS A 1 161 ? -6.036 1.670 27.869 1.00 86.06 161 CYS A C 1
ATOM 1247 O O . CYS A 1 161 ? -4.843 1.802 28.095 1.00 86.06 161 CYS A O 1
ATOM 1249 N N . ARG A 1 162 ? -6.773 0.839 28.609 1.00 84.31 162 ARG A N 1
ATOM 1250 C CA . ARG A 1 162 ? -6.191 0.018 29.701 1.00 84.31 162 ARG A CA 1
ATOM 1251 C C . ARG A 1 162 ? -6.013 -1.447 29.336 1.00 84.31 162 ARG A C 1
ATOM 1253 O O . ARG A 1 162 ? -5.254 -2.146 29.997 1.00 84.31 162 ARG A O 1
ATOM 1260 N N . GLU A 1 163 ? -6.705 -1.883 28.297 1.00 86.44 163 GLU A N 1
ATOM 1261 C CA . GLU A 1 163 ? -6.656 -3.254 27.813 1.00 86.44 163 GLU A CA 1
ATOM 1262 C C . GLU A 1 163 ? -5.399 -3.495 26.968 1.00 86.44 163 GLU A C 1
ATOM 1264 O O . GLU A 1 163 ? -4.695 -2.560 26.566 1.00 86.44 163 GLU A O 1
ATOM 1269 N N . GLU A 1 164 ? -5.099 -4.771 26.725 1.00 86.50 164 GLU A N 1
ATOM 1270 C CA . GLU A 1 164 ? -4.017 -5.180 25.826 1.00 86.50 164 GLU A CA 1
ATOM 1271 C C . GLU A 1 164 ? -4.330 -4.794 24.375 1.00 86.50 164 GLU A C 1
ATOM 1273 O O . GLU A 1 164 ? -3.448 -4.347 23.641 1.00 86.50 164 GLU A O 1
ATOM 1278 N N . VAL A 1 165 ? -5.602 -4.909 23.989 1.00 90.50 165 VAL A N 1
ATOM 1279 C CA . VAL A 1 165 ? -6.114 -4.529 22.674 1.00 90.50 165 VAL A CA 1
ATOM 1280 C C . VAL A 1 165 ? -7.240 -3.528 22.868 1.00 90.50 165 VAL A C 1
ATOM 1282 O O . VAL A 1 165 ? -8.216 -3.826 23.543 1.00 90.50 165 VAL A O 1
ATOM 1285 N N . CYS A 1 166 ? -7.125 -2.355 22.255 1.00 90.62 166 CYS A N 1
ATOM 1286 C CA . CYS A 1 166 ? -8.212 -1.386 22.200 1.00 90.62 166 CYS A CA 1
ATOM 1287 C C . CYS A 1 166 ? -8.655 -1.192 20.757 1.00 90.62 166 CYS A C 1
ATOM 1289 O O . CYS A 1 166 ? -7.836 -0.956 19.868 1.00 90.62 166 CYS A O 1
ATOM 1291 N N . GLU A 1 167 ? -9.962 -1.270 20.541 1.00 92.75 167 GLU A N 1
ATOM 1292 C CA . GLU A 1 167 ? -10.583 -1.093 19.237 1.00 92.75 167 GLU A CA 1
ATOM 1293 C C . GLU A 1 167 ? -11.600 0.046 19.294 1.00 92.75 167 GLU A C 1
ATOM 1295 O O . GLU A 1 167 ? -12.388 0.154 20.235 1.00 92.75 167 GLU A O 1
ATOM 1300 N N . THR A 1 168 ? -11.592 0.914 18.285 1.00 91.19 168 THR A N 1
ATOM 1301 C CA . THR A 1 168 ? -12.628 1.937 18.127 1.00 91.19 168 THR A CA 1
ATOM 1302 C C . THR A 1 168 ? -12.883 2.234 16.652 1.00 91.19 168 THR A C 1
ATOM 1304 O O . THR A 1 168 ? -11.938 2.267 15.850 1.00 91.19 168 THR A O 1
ATOM 1307 N N . PRO A 1 169 ? -14.142 2.499 16.260 1.00 92.81 169 PRO A N 1
ATOM 1308 C CA . PRO A 1 169 ? -14.427 3.119 14.978 1.00 92.81 169 PRO A CA 1
ATOM 1309 C C . PRO A 1 169 ? -13.692 4.457 14.875 1.00 92.81 169 PRO A C 1
ATOM 1311 O O . PRO A 1 169 ? -13.702 5.263 15.809 1.00 92.81 169 PRO A O 1
ATOM 1314 N N . ALA A 1 170 ? -13.062 4.693 13.732 1.00 92.44 170 ALA A N 1
ATOM 1315 C CA . ALA A 1 170 ? -12.383 5.941 13.425 1.00 92.44 170 ALA A CA 1
ATOM 1316 C C . ALA A 1 170 ? -12.640 6.303 11.967 1.00 92.44 170 ALA A C 1
ATOM 1318 O O . ALA A 1 170 ? -12.981 5.454 11.147 1.00 92.44 170 ALA A O 1
ATOM 1319 N N . ARG A 1 171 ? -12.480 7.572 11.614 1.00 94.69 171 ARG A N 1
ATOM 1320 C CA . ARG A 1 171 ? -12.627 8.009 10.227 1.00 94.69 171 ARG A CA 1
ATOM 1321 C C . ARG A 1 171 ? -11.445 8.851 9.800 1.00 94.69 171 ARG A C 1
ATOM 1323 O O . ARG A 1 171 ? -10.921 9.639 10.585 1.00 94.69 171 ARG A O 1
ATOM 1330 N N . LEU A 1 172 ? -11.026 8.692 8.552 1.00 94.56 172 LEU A N 1
ATOM 1331 C CA . LEU A 1 172 ? -9.987 9.522 7.954 1.00 94.56 172 LEU A CA 1
ATOM 1332 C C . LEU A 1 172 ? -10.657 10.638 7.162 1.00 94.56 172 LEU A C 1
ATOM 1334 O O . LEU A 1 172 ? -11.388 10.375 6.207 1.00 94.56 172 LEU A O 1
ATOM 1338 N N . ALA A 1 173 ? -10.420 11.888 7.559 1.00 94.88 173 ALA A N 1
ATOM 1339 C CA . ALA A 1 173 ? -10.936 13.024 6.812 1.00 94.88 173 ALA A CA 1
ATOM 1340 C C . ALA A 1 173 ? -10.274 13.102 5.431 1.00 94.88 173 ALA A C 1
ATOM 1342 O O . ALA A 1 173 ? -9.047 13.033 5.314 1.00 94.88 173 ALA A O 1
ATOM 1343 N N . LEU A 1 174 ? -11.094 13.322 4.408 1.00 94.94 174 LEU A N 1
ATOM 1344 C CA . LEU A 1 174 ? -10.639 13.686 3.073 1.00 94.94 174 LEU A CA 1
ATOM 1345 C C . LEU A 1 174 ? -10.616 15.210 2.924 1.00 94.94 174 LEU A C 1
ATOM 1347 O O . LEU A 1 174 ? -11.298 15.940 3.648 1.00 94.94 174 LEU A O 1
ATOM 1351 N N . LYS A 1 175 ? -9.828 15.710 1.973 1.00 91.50 175 LYS A N 1
ATOM 1352 C CA . LYS A 1 175 ? -9.850 17.118 1.554 1.00 91.50 175 LYS A CA 1
ATOM 1353 C C . LYS A 1 175 ? -11.177 17.460 0.883 1.00 91.50 175 LYS A C 1
ATOM 1355 O O . LYS A 1 175 ? -11.638 18.594 0.994 1.00 91.50 175 LYS A O 1
ATOM 1360 N N . LYS A 1 176 ? -11.760 16.499 0.161 1.00 89.50 176 LYS A N 1
ATOM 1361 C CA . LYS A 1 176 ? -13.058 16.602 -0.512 1.00 89.50 176 LYS A CA 1
ATOM 1362 C C . LYS A 1 176 ? -13.784 15.261 -0.425 1.00 89.50 176 LYS A C 1
ATOM 1364 O O . LYS A 1 176 ? -13.151 14.224 -0.573 1.00 89.50 176 LYS A O 1
ATOM 1369 N N . GLY A 1 177 ? -15.102 15.301 -0.258 1.00 89.88 177 GLY A N 1
ATOM 1370 C CA . GLY A 1 177 ? -15.935 14.102 -0.154 1.00 89.88 177 GLY A CA 1
ATOM 1371 C C . GLY A 1 177 ? -16.112 13.607 1.279 1.00 89.88 177 GLY A C 1
ATOM 1372 O O . GLY A 1 177 ? -15.722 14.273 2.241 1.00 89.88 177 GLY A O 1
ATOM 1373 N N . GLU A 1 178 ? -16.754 12.450 1.406 1.00 92.75 178 GLU A N 1
ATOM 1374 C CA . GLU A 1 178 ? -17.054 11.851 2.703 1.00 92.75 178 GLU A CA 1
ATOM 1375 C C . GLU A 1 178 ? -15.807 11.211 3.333 1.00 92.75 178 GLU A C 1
ATOM 1377 O O . GLU A 1 178 ? -14.982 10.635 2.622 1.00 92.75 178 GLU A O 1
ATOM 1382 N N . PRO A 1 179 ? -15.642 11.300 4.665 1.00 95.00 179 PRO A N 1
ATOM 1383 C CA . PRO A 1 179 ? -14.556 10.626 5.361 1.00 95.00 179 PRO A CA 1
ATOM 1384 C C . PRO A 1 179 ? -14.563 9.115 5.127 1.00 95.00 179 PRO A C 1
ATOM 1386 O O . PRO A 1 179 ? -15.615 8.481 5.071 1.00 95.00 179 PRO A O 1
ATOM 1389 N N . VAL A 1 180 ? -13.373 8.524 5.091 1.00 95.19 180 VAL A N 1
ATOM 1390 C CA . VAL A 1 180 ? -13.226 7.074 4.966 1.00 95.19 180 VAL A CA 1
ATOM 1391 C C . VAL A 1 180 ? -13.465 6.426 6.320 1.00 95.19 180 VAL A C 1
ATOM 1393 O O . VAL A 1 180 ? -12.776 6.754 7.289 1.00 95.19 180 VAL A O 1
ATOM 1396 N N . ASN A 1 181 ? -14.414 5.494 6.382 1.00 94.81 181 ASN A N 1
ATOM 1397 C CA . ASN A 1 181 ? -14.652 4.688 7.573 1.00 94.81 181 ASN A CA 1
ATOM 1398 C C . ASN A 1 181 ? -13.517 3.685 7.767 1.00 94.81 181 ASN A C 1
ATOM 1400 O O . AS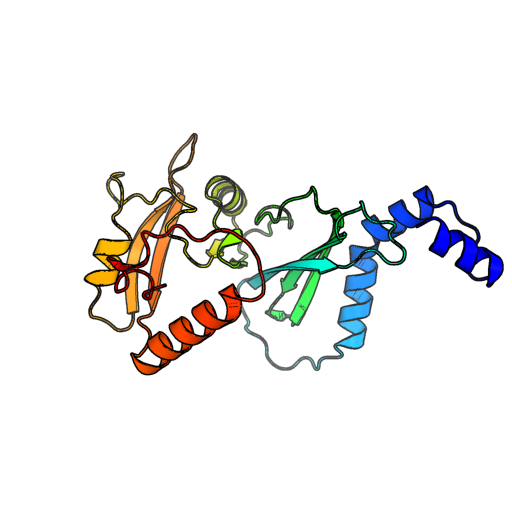N A 1 181 ? -13.210 2.901 6.876 1.00 94.81 181 ASN A O 1
ATOM 1404 N N . MET A 1 182 ? -12.910 3.718 8.947 1.00 94.25 182 MET A N 1
ATOM 1405 C CA . MET A 1 182 ? -11.789 2.877 9.333 1.00 94.25 182 MET A CA 1
ATOM 1406 C C . MET A 1 182 ? -12.017 2.306 10.731 1.00 94.25 182 MET A C 1
ATOM 1408 O O . MET A 1 182 ? -12.918 2.692 11.482 1.00 94.25 182 MET A O 1
ATOM 1412 N N . ARG A 1 183 ? -11.135 1.388 11.101 1.00 93.25 183 ARG A N 1
ATOM 1413 C CA . ARG A 1 183 ? -11.072 0.825 12.439 1.00 93.25 183 ARG A CA 1
ATOM 1414 C C . ARG A 1 183 ? -9.685 1.052 12.995 1.00 93.25 183 ARG A C 1
ATOM 1416 O O . ARG A 1 183 ? -8.701 0.671 12.364 1.00 93.25 183 ARG A O 1
ATOM 1423 N N . LEU A 1 184 ? -9.611 1.702 14.148 1.00 92.56 184 LEU A N 1
ATOM 1424 C CA . LEU A 1 184 ? -8.361 1.844 14.869 1.00 92.56 184 LEU A CA 1
ATOM 1425 C C . LEU A 1 184 ? -8.232 0.659 15.820 1.00 92.56 184 LEU A C 1
ATOM 1427 O O . LEU A 1 184 ? -9.082 0.477 16.687 1.00 92.56 184 LEU A O 1
ATOM 1431 N N . ILE A 1 185 ? -7.167 -0.117 15.643 1.00 92.94 185 ILE A N 1
ATOM 1432 C CA . ILE A 1 185 ? -6.800 -1.223 16.524 1.00 92.94 185 ILE A CA 1
ATOM 1433 C C . ILE A 1 185 ? -5.447 -0.868 17.132 1.00 92.94 185 ILE A C 1
ATOM 1435 O O . ILE A 1 185 ? -4.465 -0.687 16.411 1.00 92.94 185 ILE A O 1
ATOM 1439 N N . ALA A 1 186 ? -5.410 -0.736 18.452 1.00 91.19 186 ALA A N 1
ATOM 1440 C CA . ALA A 1 186 ? -4.214 -0.435 19.216 1.00 91.19 186 ALA A CA 1
ATOM 1441 C C . ALA A 1 186 ? -3.809 -1.659 20.035 1.00 91.19 186 ALA A C 1
ATOM 1443 O O . ALA A 1 186 ? -4.619 -2.197 20.786 1.00 91.19 186 ALA A O 1
ATOM 1444 N N . LEU A 1 187 ? -2.550 -2.075 19.897 1.00 89.25 187 LEU A N 1
ATOM 1445 C CA . LEU A 1 187 ? -1.947 -3.151 20.678 1.00 89.25 187 LEU A CA 1
ATOM 1446 C C . LEU A 1 187 ? -0.976 -2.534 21.684 1.00 89.25 187 LEU A C 1
ATOM 1448 O O . LEU A 1 187 ? 0.032 -1.928 21.302 1.00 89.25 187 LEU A O 1
ATOM 1452 N N . ARG A 1 188 ? -1.277 -2.669 22.975 1.00 82.94 188 ARG A N 1
ATOM 1453 C CA . ARG A 1 188 ? -0.427 -2.165 24.051 1.00 82.94 188 ARG A CA 1
ATOM 1454 C C . ARG A 1 188 ? 0.838 -3.013 24.133 1.00 82.94 188 ARG A C 1
ATOM 1456 O O . ARG A 1 188 ? 0.795 -4.205 24.415 1.00 82.94 188 ARG A O 1
ATOM 1463 N N . LYS A 1 189 ? 1.992 -2.379 23.931 1.00 79.94 189 LYS A N 1
ATOM 1464 C CA . LYS A 1 189 ? 3.287 -3.029 24.164 1.00 79.94 189 LYS A CA 1
ATOM 1465 C C . LYS A 1 189 ? 3.518 -3.229 25.659 1.00 79.94 189 LYS A C 1
ATOM 1467 O O . LYS A 1 189 ? 3.174 -2.362 26.464 1.00 79.94 189 LYS A O 1
ATOM 1472 N N . SER A 1 190 ? 4.168 -4.337 26.015 1.00 77.06 190 SER A N 1
ATOM 1473 C CA . SER A 1 190 ? 4.721 -4.517 27.358 1.00 77.06 190 SER A CA 1
ATOM 1474 C C . SER A 1 190 ? 5.765 -3.435 27.656 1.00 77.06 190 SER A C 1
ATOM 1476 O O . SER A 1 190 ? 6.387 -2.884 26.742 1.00 77.06 190 SER A O 1
ATOM 1478 N N . GLU A 1 191 ? 5.995 -3.135 28.934 1.00 72.56 191 GLU A N 1
ATOM 1479 C CA . GLU A 1 191 ? 6.953 -2.094 29.328 1.00 72.56 191 GLU A CA 1
ATOM 1480 C C . GLU A 1 191 ? 8.369 -2.371 28.803 1.00 72.56 191 GLU A C 1
ATOM 1482 O O . GLU A 1 191 ? 9.036 -1.458 28.313 1.00 72.56 191 GLU A O 1
ATOM 1487 N N . ALA A 1 192 ? 8.802 -3.635 28.825 1.00 72.50 192 ALA A N 1
ATOM 1488 C CA . ALA A 1 192 ? 10.096 -4.051 28.290 1.00 72.50 192 ALA A CA 1
ATOM 1489 C C . ALA A 1 192 ? 10.201 -3.804 26.771 1.00 72.50 192 ALA A C 1
ATOM 1491 O O . ALA A 1 192 ? 11.181 -3.222 26.301 1.00 72.50 192 ALA A O 1
ATOM 1492 N N . ALA A 1 193 ? 9.162 -4.159 26.005 1.00 68.81 193 ALA A N 1
ATOM 1493 C CA . ALA A 1 193 ? 9.120 -3.925 24.560 1.00 68.81 193 ALA A CA 1
ATOM 1494 C C . ALA A 1 193 ? 9.028 -2.428 24.211 1.00 68.81 193 ALA A C 1
ATOM 1496 O O . ALA A 1 193 ? 9.588 -1.984 23.205 1.00 68.81 193 ALA A O 1
ATOM 1497 N N . ALA A 1 194 ? 8.359 -1.626 25.046 1.00 69.12 194 ALA A N 1
ATOM 1498 C CA . ALA A 1 194 ? 8.315 -0.174 24.900 1.00 69.12 194 ALA A CA 1
ATOM 1499 C C . ALA A 1 194 ? 9.695 0.463 25.149 1.00 69.12 194 ALA A C 1
ATOM 1501 O O . ALA A 1 194 ? 10.126 1.328 24.386 1.00 69.12 194 ALA A O 1
ATOM 1502 N N . GLN A 1 195 ? 10.431 0.008 26.168 1.00 69.50 195 GLN A N 1
ATOM 1503 C CA . GLN A 1 195 ? 11.796 0.473 26.443 1.00 69.50 195 GLN A CA 1
ATOM 1504 C C . GLN A 1 195 ? 12.775 0.110 25.317 1.00 69.50 195 GLN A C 1
ATOM 1506 O O . GLN A 1 195 ? 13.581 0.949 24.907 1.00 69.50 195 GLN A O 1
ATOM 1511 N N . GLU A 1 196 ? 12.684 -1.102 24.767 1.00 68.62 196 GLU A N 1
ATOM 1512 C CA . GLU A 1 196 ? 13.515 -1.511 23.632 1.00 68.62 196 GLU A CA 1
ATOM 1513 C C . GLU A 1 196 ? 13.187 -0.705 22.366 1.00 68.62 196 GLU A C 1
ATOM 1515 O O . GLU A 1 196 ? 14.095 -0.239 21.672 1.00 68.62 196 GLU A O 1
ATOM 1520 N N . ALA A 1 197 ? 11.899 -0.468 22.092 1.00 68.38 197 ALA A N 1
ATOM 1521 C CA . ALA A 1 197 ? 11.470 0.379 20.982 1.00 68.38 197 ALA A CA 1
ATOM 1522 C C . ALA A 1 197 ? 12.031 1.807 21.112 1.00 68.38 197 ALA A C 1
ATOM 1524 O O . ALA A 1 197 ? 12.589 2.334 20.147 1.00 68.38 197 ALA A O 1
ATOM 1525 N N . ARG A 1 198 ? 11.978 2.398 22.315 1.00 71.25 198 ARG A N 1
ATOM 1526 C CA . ARG A 1 198 ? 12.590 3.707 22.610 1.00 71.25 198 ARG A CA 1
ATOM 1527 C C . ARG A 1 198 ? 14.097 3.707 22.351 1.00 71.25 198 ARG A C 1
ATOM 1529 O O . ARG A 1 198 ? 14.610 4.652 21.754 1.00 71.25 198 ARG A O 1
ATOM 1536 N N . ARG A 1 199 ? 14.802 2.646 22.762 1.00 69.06 199 ARG A N 1
ATOM 1537 C CA . ARG A 1 199 ? 16.254 2.504 22.561 1.00 69.06 199 ARG A CA 1
ATOM 1538 C C . ARG A 1 199 ? 16.627 2.400 21.080 1.00 69.06 199 ARG A C 1
ATOM 1540 O O . ARG A 1 199 ? 17.600 3.017 20.659 1.00 69.06 199 ARG A O 1
ATOM 1547 N N . LYS A 1 200 ? 15.852 1.668 20.276 1.00 68.38 200 LYS A N 1
ATOM 1548 C CA . LYS A 1 200 ? 16.080 1.566 18.822 1.00 68.38 200 LYS A CA 1
ATOM 1549 C C . LYS A 1 200 ? 15.855 2.903 18.112 1.00 68.38 200 LYS A C 1
ATOM 1551 O O . LYS A 1 200 ? 16.625 3.258 17.224 1.00 68.38 200 LYS A O 1
ATOM 1556 N N . ILE A 1 201 ? 14.852 3.675 18.537 1.00 63.97 201 ILE A N 1
ATOM 1557 C CA . ILE A 1 201 ? 14.583 5.010 17.982 1.00 63.97 201 ILE A CA 1
ATOM 1558 C C . ILE A 1 201 ? 15.722 5.983 18.313 1.00 63.97 201 ILE A C 1
ATOM 1560 O O . ILE A 1 201 ? 16.174 6.705 17.426 1.00 63.97 201 ILE A O 1
ATOM 1564 N N . SER A 1 202 ? 16.227 5.983 19.552 1.00 59.34 202 SER A N 1
ATOM 1565 C CA . SER A 1 202 ? 17.337 6.868 19.935 1.00 59.34 202 SER A CA 1
ATOM 1566 C C . SER A 1 202 ? 18.661 6.499 19.258 1.00 59.34 202 SER A C 1
ATOM 1568 O O . SER A 1 202 ? 19.453 7.385 18.955 1.00 59.34 202 SER A O 1
ATOM 1570 N N . GLN A 1 203 ? 18.890 5.216 18.964 1.00 55.16 203 GLN A N 1
ATOM 1571 C CA . GLN A 1 203 ? 20.072 4.758 18.225 1.00 55.16 203 GLN A CA 1
ATOM 1572 C C . GLN A 1 203 ? 19.985 5.057 16.717 1.00 55.16 203 GLN A C 1
ATOM 1574 O O . GLN A 1 203 ? 20.992 5.414 16.111 1.00 55.16 203 GLN A O 1
ATOM 1579 N N . GLY A 1 204 ? 18.791 4.984 16.115 1.00 42.06 204 GLY A N 1
ATOM 1580 C CA . GLY A 1 204 ? 18.573 5.313 14.698 1.00 42.06 204 GLY A CA 1
ATOM 1581 C C . GLY A 1 204 ? 18.697 6.807 14.359 1.00 42.06 204 GLY A C 1
ATOM 1582 O O . GLY A 1 204 ? 19.014 7.154 13.223 1.00 42.06 204 GLY A O 1
ATOM 1583 N N . GLN A 1 205 ? 18.523 7.701 15.341 1.00 36.59 205 GLN A N 1
ATOM 1584 C CA . GLN A 1 205 ? 18.682 9.156 15.167 1.00 36.59 205 GLN A CA 1
ATOM 1585 C C . GLN A 1 205 ? 20.129 9.600 14.880 1.00 36.59 205 GLN A C 1
ATOM 1587 O O . GLN A 1 205 ? 20.334 10.716 14.413 1.00 36.59 205 GLN A O 1
ATOM 1592 N N . GLY A 1 206 ? 21.130 8.742 15.107 1.00 33.56 206 GLY A N 1
ATOM 1593 C CA . GLY A 1 206 ? 22.532 9.045 14.800 1.00 33.56 206 GLY A CA 1
ATOM 1594 C C . GLY A 1 206 ? 22.938 8.850 13.333 1.00 33.56 206 GLY A C 1
ATOM 1595 O O . GLY A 1 206 ? 24.025 9.280 12.960 1.00 33.56 206 GLY A O 1
ATOM 1596 N N . GLN A 1 207 ? 22.110 8.203 12.498 1.00 37.22 207 GLN A N 1
ATOM 1597 C CA . GLN A 1 207 ? 22.493 7.809 11.128 1.00 37.22 207 GLN A CA 1
ATOM 1598 C C . GLN A 1 207 ? 21.667 8.453 10.004 1.00 37.22 207 GLN A C 1
ATOM 1600 O O . GLN A 1 207 ? 22.051 8.351 8.842 1.00 37.22 207 GLN A O 1
ATOM 1605 N N . GLN A 1 208 ? 20.584 9.169 10.312 1.00 30.05 208 GLN A N 1
ATOM 1606 C CA . GLN A 1 208 ? 19.835 9.952 9.325 1.00 30.05 208 GLN A CA 1
ATOM 1607 C C . GLN A 1 208 ? 19.607 11.365 9.861 1.00 30.05 208 GLN A C 1
ATOM 1609 O O . GLN A 1 208 ? 18.751 11.597 10.712 1.00 30.05 208 GLN A O 1
ATOM 1614 N N . GLY A 1 209 ? 20.402 12.312 9.359 1.00 29.30 209 GLY A N 1
ATOM 1615 C CA . GLY A 1 209 ? 20.222 13.737 9.606 1.00 29.30 209 GLY A CA 1
ATOM 1616 C C . GLY A 1 209 ? 18.887 14.219 9.044 1.00 29.30 209 GLY A C 1
ATOM 1617 O O . GLY A 1 209 ? 18.774 14.540 7.867 1.00 29.30 209 GLY A O 1
ATOM 1618 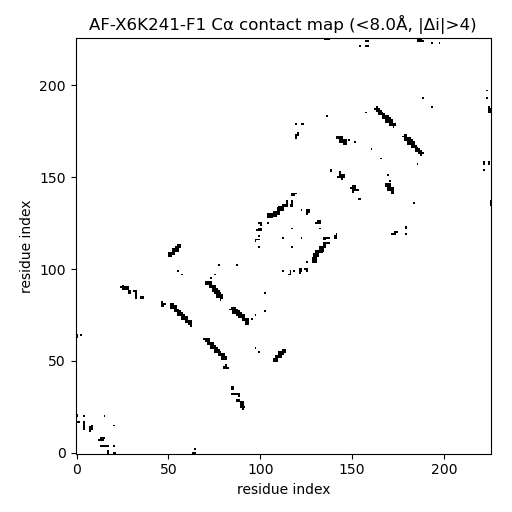N N . SER A 1 210 ? 17.878 14.272 9.905 1.00 27.97 210 SER A N 1
ATOM 1619 C CA . SER A 1 210 ? 16.670 15.070 9.731 1.00 27.97 210 SER A CA 1
ATOM 1620 C C . SER A 1 210 ? 16.270 15.572 11.110 1.00 27.97 210 SER A C 1
ATOM 1622 O O . SER A 1 210 ? 15.977 14.789 12.012 1.00 27.97 210 SER A O 1
ATOM 1624 N N . THR A 1 211 ? 16.301 16.890 11.256 1.00 30.48 211 THR A N 1
ATOM 1625 C CA . THR A 1 211 ? 16.002 17.693 12.442 1.00 30.48 211 THR A CA 1
ATOM 1626 C C . THR A 1 211 ? 14.781 17.182 13.214 1.00 30.48 211 THR A C 1
ATOM 1628 O O . THR A 1 211 ? 13.653 17.222 12.727 1.00 30.48 211 THR A O 1
ATOM 1631 N N . ALA A 1 212 ? 15.014 16.714 14.442 1.00 31.72 212 ALA A N 1
ATOM 1632 C CA . ALA A 1 212 ? 13.981 16.540 15.452 1.00 31.72 212 ALA A CA 1
ATOM 1633 C C . ALA A 1 212 ? 13.961 17.793 16.338 1.00 31.72 212 ALA A C 1
ATOM 1635 O O . ALA A 1 212 ? 14.958 18.116 16.984 1.00 31.72 212 ALA A O 1
ATOM 1636 N N . ASP A 1 213 ? 12.824 18.486 16.334 1.00 34.22 213 ASP A N 1
ATOM 1637 C CA . ASP A 1 213 ? 12.557 19.664 17.155 1.00 34.22 213 ASP A CA 1
ATOM 1638 C C . ASP A 1 213 ? 12.721 19.383 18.655 1.00 34.22 213 ASP A C 1
ATOM 1640 O O . ASP A 1 213 ? 12.276 18.362 19.194 1.00 34.22 213 ASP A O 1
ATOM 1644 N N . ALA A 1 214 ? 13.331 20.357 19.329 1.00 27.70 214 ALA A N 1
ATOM 1645 C CA . ALA A 1 214 ? 13.763 20.343 20.722 1.00 27.70 214 ALA A CA 1
ATOM 1646 C C . ALA A 1 214 ? 12.631 20.351 21.774 1.00 27.70 214 ALA A C 1
ATOM 1648 O O . ALA A 1 214 ? 12.914 20.478 22.962 1.00 27.70 214 ALA A O 1
ATOM 1649 N N . ASP A 1 215 ? 11.370 20.144 21.387 1.00 33.03 215 ASP A N 1
ATOM 1650 C CA . ASP A 1 215 ? 10.235 20.094 22.329 1.00 33.03 215 ASP A CA 1
ATOM 1651 C C . ASP A 1 215 ? 9.860 18.656 22.765 1.00 33.03 215 ASP A C 1
ATOM 1653 O O . ASP A 1 215 ? 8.958 18.411 23.568 1.00 33.03 215 ASP A O 1
ATOM 1657 N N . CYS A 1 216 ? 10.635 17.666 22.301 1.00 34.25 216 CYS A N 1
ATOM 1658 C CA . CYS A 1 216 ? 10.545 16.235 22.642 1.00 34.25 216 CYS A CA 1
ATOM 1659 C C . CYS A 1 216 ? 10.870 15.907 24.127 1.00 34.25 216 CYS A C 1
ATOM 1661 O O . CYS A 1 216 ? 10.839 14.747 24.551 1.00 34.25 216 CYS A O 1
ATOM 1663 N N . GLY A 1 217 ? 11.189 16.909 24.950 1.00 27.78 217 GLY A N 1
ATOM 1664 C CA . GLY A 1 217 ? 11.531 16.724 26.362 1.00 27.78 217 GLY A CA 1
ATOM 1665 C C . GLY A 1 217 ? 10.332 16.512 27.293 1.00 27.78 217 GLY A C 1
ATOM 1666 O O . GLY A 1 217 ? 10.468 15.801 28.286 1.00 27.78 217 GLY A O 1
ATOM 1667 N N . ARG A 1 218 ? 9.155 17.087 26.995 1.00 29.66 218 ARG A N 1
ATOM 1668 C CA . ARG A 1 218 ? 8.049 17.176 27.979 1.00 29.66 218 ARG A CA 1
ATOM 1669 C C . ARG A 1 218 ? 6.866 16.228 27.785 1.00 29.66 218 ARG A C 1
ATOM 1671 O O . ARG A 1 218 ? 6.084 16.084 28.716 1.00 29.66 218 ARG A O 1
ATOM 1678 N N . LEU A 1 219 ? 6.728 15.553 26.642 1.00 38.34 219 LEU A N 1
ATOM 1679 C CA . LEU A 1 219 ? 5.513 14.777 26.309 1.00 38.34 219 LEU A CA 1
ATOM 1680 C C . LEU A 1 219 ? 5.789 13.305 25.936 1.00 38.34 219 LEU A C 1
ATOM 1682 O O . LEU A 1 219 ? 5.019 12.666 25.222 1.00 38.34 219 LEU A O 1
ATOM 1686 N N . ARG A 1 220 ? 6.877 12.734 26.468 1.00 34.03 220 ARG A N 1
ATOM 1687 C CA . ARG A 1 220 ? 7.355 11.371 26.163 1.00 34.03 220 ARG A CA 1
ATOM 1688 C C . ARG A 1 220 ? 6.423 10.173 26.449 1.00 34.03 220 ARG A C 1
ATOM 1690 O O . ARG A 1 220 ? 6.684 9.151 25.827 1.00 34.03 220 ARG A O 1
ATOM 1697 N N . PRO A 1 221 ? 5.368 10.193 27.292 1.00 29.86 221 PRO A N 1
ATOM 1698 C CA . PRO A 1 221 ? 4.589 8.969 27.516 1.00 29.86 221 PRO A CA 1
ATOM 1699 C C . PRO A 1 221 ? 3.575 8.640 26.404 1.00 29.86 221 PRO A C 1
ATOM 1701 O O . PRO A 1 221 ? 3.071 7.524 26.361 1.00 29.86 221 PRO A O 1
ATOM 1704 N N . ALA A 1 222 ? 3.279 9.578 25.499 1.00 32.81 222 ALA A N 1
ATOM 1705 C CA . ALA A 1 222 ? 2.222 9.436 24.493 1.00 32.81 222 ALA A CA 1
ATOM 1706 C C . ALA A 1 222 ? 2.685 8.866 23.136 1.00 32.81 222 ALA A C 1
ATOM 1708 O O . ALA A 1 222 ? 1.869 8.367 22.364 1.00 32.81 222 ALA A O 1
ATOM 1709 N N . CYS A 1 223 ? 3.985 8.929 22.833 1.00 33.53 223 CYS A N 1
ATOM 1710 C CA . CYS A 1 223 ? 4.536 8.466 21.552 1.00 33.53 223 CYS A CA 1
ATOM 1711 C C . CYS A 1 223 ? 4.652 6.935 21.436 1.00 33.53 223 CYS A C 1
ATOM 1713 O O . CYS A 1 223 ? 4.900 6.436 20.342 1.00 33.53 223 CYS A O 1
ATOM 1715 N N . ASP A 1 224 ? 4.487 6.190 22.533 1.00 38.34 224 ASP A N 1
ATOM 1716 C CA . ASP A 1 224 ? 4.858 4.768 22.616 1.00 38.34 224 ASP A CA 1
ATOM 1717 C C . ASP A 1 224 ? 3.684 3.780 22.490 1.00 38.34 224 ASP A C 1
ATOM 1719 O O . ASP A 1 224 ? 3.847 2.595 22.778 1.00 38.34 224 ASP A O 1
ATOM 1723 N N . LEU A 1 225 ? 2.508 4.240 22.051 1.00 32.72 225 LEU A N 1
ATOM 1724 C CA . LEU A 1 225 ? 1.282 3.429 21.983 1.00 32.72 225 LEU A CA 1
ATOM 1725 C C . LEU A 1 225 ? 0.791 3.101 20.555 1.00 32.72 225 LEU A C 1
ATOM 1727 O O . LEU A 1 225 ? -0.375 2.759 20.382 1.00 32.72 225 LEU A O 1
ATOM 1731 N N . ALA A 1 226 ? 1.665 3.145 19.537 1.00 30.41 226 ALA A N 1
ATOM 1732 C CA . ALA A 1 226 ? 1.344 2.689 18.170 1.00 30.41 226 ALA A CA 1
ATOM 1733 C C . ALA A 1 226 ? 2.522 2.053 17.393 1.00 30.41 226 ALA A C 1
ATOM 1735 O O . ALA A 1 226 ? 3.701 2.460 17.541 1.00 30.41 226 ALA A O 1
#

Secondary structure (DSSP, 8-state):
-HHHHHHHHHTTS----HHHHHHHHHT-HHHHHHHHHHHH---------SS-EEEEEEEEE--TT--TT-PPEEEEEEEETTTTEEEEEEEEETTS---TTSSPPPTT-EEEE-GGG--HHHHHHHHHTT-EEEE---SSSS-EE-TTSSBP-HHHHHHH--SSEEEEEEEEPPSSSSPEEEEEEEEPPPHHHHHHHHHHHHHHTTTS-----TTTTS-TTSTT--

Radius of gyration: 21.7 Å; Cα contacts (8 Å, |Δi|>4): 332; chains: 1; bounding box: 52×46×58 Å

Nearest PDB structures (foldseek):
  3kul-assembly2_B  TM=4.578E-01  e=3.372E+00  Homo sapiens
  4f8b-assembly1_B-2  TM=2.137E-01  e=2.106E-01  Bacillus subtilis subsp. subtilis str. 168
  5udg-assembly1_A  TM=1.971E-01  e=2.382E-01  Bacillus subtilis
  2xri-assembly1_A  TM=2.767E-01  e=1.183E+00  Homo sapiens

Foldseek 3Di:
DVVVQVVCVVVVNDNDDPVVVVVCVQVCWVVVQVVVLVVVDDDLPDFDPDAWEWEKDKDWADDPPDDDPFGTKIWIWIQTRNSRTTPTIGIDGPVDDREQPPPPADARHEYEYEQSHPAQVRCVVNVVVRYHYDYHDDPPRFQKAAPVGHGDPPLVVLVPDPDQKDKGWIWTDDPDDDTHTDMDIWGDDDPVVLVVVVVVVVVVPVPDDDDDDPPCPPPPPRPRTD